Protein AF-A0A1I4EJT4-F1 (afdb_monomer_lite)

Radius of gyration: 21.89 Å; chains: 1; bounding box: 46×53×65 Å

Structure (mmCIF, N/CA/C/O backbone):
data_AF-A0A1I4EJT4-F1
#
_entry.id   AF-A0A1I4EJT4-F1
#
loop_
_atom_site.group_PDB
_atom_site.id
_atom_site.type_symbol
_atom_site.label_atom_id
_atom_site.label_alt_id
_atom_site.label_comp_id
_atom_site.label_asym_id
_atom_site.label_entity_id
_atom_site.label_seq_id
_atom_site.pdbx_PDB_ins_code
_atom_site.Cartn_x
_atom_site.Cartn_y
_atom_site.Cartn_z
_atom_site.occupancy
_atom_site.B_iso_or_equiv
_atom_site.auth_seq_id
_atom_site.auth_comp_id
_atom_site.auth_asym_id
_atom_site.auth_atom_id
_atom_site.pdbx_PDB_model_num
ATOM 1 N N . MET A 1 1 ? -8.978 15.465 8.075 1.00 66.31 1 MET A N 1
ATOM 2 C CA . MET A 1 1 ? -8.681 14.320 8.960 1.00 66.31 1 MET A CA 1
ATOM 3 C C . MET A 1 1 ? -7.566 13.579 8.261 1.00 66.31 1 MET A C 1
ATOM 5 O O . MET A 1 1 ? -7.680 13.417 7.057 1.00 66.31 1 MET A O 1
ATOM 9 N N . GLU A 1 2 ? -6.469 13.286 8.946 1.00 90.38 2 GLU A N 1
ATOM 10 C CA . GLU A 1 2 ? -5.315 12.621 8.330 1.00 90.38 2 GLU A CA 1
ATOM 11 C C . GLU A 1 2 ? -5.616 11.122 8.223 1.00 90.38 2 GLU A C 1
ATOM 13 O O . GLU A 1 2 ? -6.024 10.516 9.214 1.00 90.38 2 GLU A O 1
ATOM 18 N N . ASN A 1 3 ? -5.495 10.555 7.024 1.00 94.62 3 ASN A N 1
ATOM 19 C CA . ASN A 1 3 ? -5.738 9.144 6.737 1.00 94.62 3 ASN A CA 1
ATOM 20 C C . ASN A 1 3 ? -4.553 8.272 7.146 1.00 94.62 3 ASN A C 1
ATOM 22 O O . ASN A 1 3 ? -4.775 7.178 7.659 1.00 94.62 3 ASN A O 1
ATOM 26 N N . VAL A 1 4 ? -3.324 8.745 6.914 1.00 96.81 4 VAL A N 1
ATOM 27 C CA . VAL A 1 4 ? -2.078 8.004 7.156 1.00 96.81 4 VAL A CA 1
ATOM 28 C C . VAL A 1 4 ? -1.005 8.962 7.671 1.00 96.81 4 VAL A C 1
ATOM 30 O O . VAL A 1 4 ? -0.730 9.972 7.031 1.00 96.81 4 VAL A O 1
ATOM 33 N N . LYS A 1 5 ? -0.376 8.634 8.803 1.00 97.56 5 LYS A N 1
ATOM 34 C CA . LYS A 1 5 ? 0.731 9.392 9.398 1.00 97.56 5 LYS A CA 1
ATOM 35 C C . LYS A 1 5 ? 1.899 8.478 9.731 1.00 97.56 5 LYS A C 1
ATOM 37 O O . LYS A 1 5 ? 1.721 7.489 10.433 1.00 97.56 5 LYS A O 1
ATOM 42 N N . PHE A 1 6 ? 3.104 8.811 9.310 1.00 97.44 6 PHE A N 1
ATOM 43 C CA . PHE A 1 6 ? 4.308 8.096 9.702 1.00 97.44 6 PHE A CA 1
ATOM 44 C C . PHE A 1 6 ? 4.603 8.253 11.197 1.00 97.44 6 PHE A C 1
ATOM 46 O O . PHE A 1 6 ? 4.512 9.346 11.760 1.00 97.44 6 PHE A O 1
ATOM 53 N N . VAL A 1 7 ? 4.970 7.144 11.842 1.00 97.06 7 VAL A N 1
ATOM 54 C CA . VAL A 1 7 ? 5.253 7.085 13.282 1.00 97.06 7 VAL A CA 1
ATOM 55 C C . VAL A 1 7 ? 6.728 6.813 13.537 1.00 97.06 7 VAL A C 1
ATOM 57 O O . VAL A 1 7 ? 7.367 7.540 14.296 1.00 97.06 7 VAL A O 1
ATOM 60 N N . ARG A 1 8 ? 7.254 5.726 12.963 1.00 95.00 8 ARG A N 1
ATOM 61 C CA . ARG A 1 8 ? 8.622 5.252 13.206 1.00 95.00 8 ARG A CA 1
ATOM 62 C C . ARG A 1 8 ? 9.045 4.211 12.179 1.00 95.00 8 ARG A C 1
ATOM 64 O O . ARG A 1 8 ? 8.205 3.564 11.560 1.00 95.00 8 ARG A O 1
ATOM 71 N N . SER A 1 9 ? 10.349 3.989 12.091 1.00 92.50 9 SER A N 1
ATOM 72 C CA . SER A 1 9 ? 10.952 2.848 11.408 1.00 92.50 9 SER A CA 1
ATOM 73 C C . SER A 1 9 ? 11.711 1.974 12.403 1.00 92.50 9 SER A C 1
ATOM 75 O O . SER A 1 9 ? 12.303 2.491 13.352 1.00 92.50 9 SER A O 1
ATOM 77 N N . ILE A 1 10 ? 11.687 0.659 12.204 1.00 91.56 10 ILE A N 1
ATOM 78 C CA . ILE A 1 10 ? 12.431 -0.308 13.016 1.00 91.56 10 ILE A CA 1
ATOM 79 C C . ILE A 1 10 ? 13.167 -1.260 12.078 1.00 91.56 10 ILE A C 1
ATOM 81 O O . ILE A 1 10 ? 12.543 -1.891 11.228 1.00 91.56 10 ILE A O 1
ATOM 85 N N . GLU A 1 11 ? 14.478 -1.391 12.266 1.00 88.69 11 GLU A N 1
ATOM 86 C CA . GLU A 1 11 ? 15.268 -2.410 11.577 1.00 88.69 11 GLU A CA 1
ATOM 87 C C . GLU A 1 11 ? 15.002 -3.792 12.184 1.00 88.69 11 GLU A C 1
ATOM 89 O O . GLU A 1 11 ? 15.060 -3.973 13.404 1.00 88.69 11 GLU A O 1
ATOM 94 N N . ASN A 1 12 ? 14.741 -4.776 11.327 1.00 83.31 12 ASN A N 1
ATOM 95 C 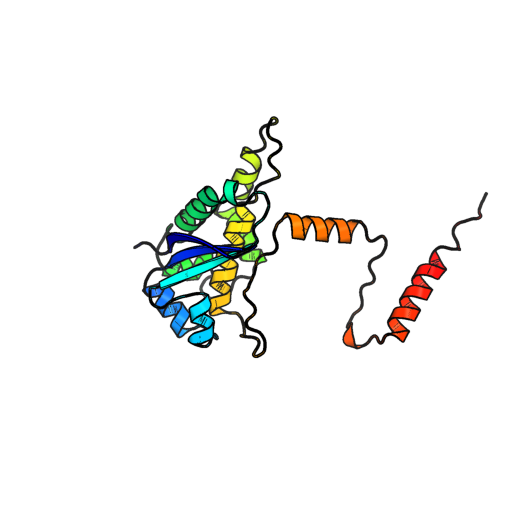CA . ASN A 1 12 ? 14.515 -6.163 11.709 1.00 83.31 12 ASN A CA 1
ATOM 96 C C . ASN A 1 12 ? 15.310 -7.104 10.792 1.00 83.31 12 ASN A C 1
ATOM 98 O O . ASN A 1 12 ? 14.811 -7.616 9.792 1.00 83.31 12 ASN A O 1
ATOM 102 N N . GLY A 1 13 ? 16.585 -7.321 11.123 1.00 84.06 13 GLY A N 1
ATOM 103 C CA . GLY A 1 13 ? 17.486 -8.122 10.295 1.00 84.06 13 GLY A CA 1
ATOM 104 C C . GLY A 1 13 ? 17.716 -7.472 8.928 1.00 84.06 13 GLY A C 1
ATOM 105 O O . GLY A 1 13 ? 18.257 -6.372 8.853 1.00 84.06 13 GLY A O 1
ATOM 106 N N . ASN A 1 14 ? 17.293 -8.154 7.862 1.00 82.50 14 ASN A N 1
ATOM 107 C CA . ASN A 1 14 ? 17.397 -7.666 6.481 1.00 82.50 14 ASN A CA 1
ATOM 108 C C . ASN A 1 14 ? 16.134 -6.921 6.017 1.00 82.50 14 ASN A C 1
ATOM 110 O O . ASN A 1 14 ? 15.961 -6.691 4.823 1.00 82.50 14 ASN A O 1
ATOM 114 N N . GLU A 1 15 ? 15.236 -6.568 6.932 1.00 86.19 15 GLU A N 1
ATOM 115 C CA . GLU A 1 15 ? 13.999 -5.848 6.642 1.00 86.19 15 GLU A CA 1
ATOM 116 C C . GLU A 1 15 ? 13.947 -4.533 7.425 1.00 86.19 15 GLU A C 1
ATOM 118 O O . GLU A 1 15 ? 14.490 -4.414 8.528 1.00 86.19 15 GLU A O 1
ATOM 123 N N . MET A 1 16 ? 13.275 -3.541 6.850 1.00 87.88 16 MET A N 1
ATOM 124 C CA . MET A 1 16 ? 12.874 -2.320 7.525 1.00 87.88 16 MET A CA 1
ATOM 125 C C . MET A 1 16 ? 11.353 -2.311 7.663 1.00 87.88 16 MET A C 1
ATOM 127 O O . MET A 1 16 ? 10.620 -2.372 6.675 1.00 87.88 16 MET A O 1
ATOM 131 N N . ASN A 1 17 ? 10.892 -2.183 8.903 1.00 91.81 17 ASN A N 1
ATOM 132 C CA . ASN A 1 17 ? 9.480 -2.068 9.231 1.00 91.81 17 ASN A CA 1
ATOM 133 C C . ASN A 1 17 ? 9.133 -0.592 9.402 1.00 91.81 17 ASN A C 1
ATOM 135 O O . ASN A 1 17 ? 9.603 0.060 10.340 1.00 91.81 17 ASN A O 1
ATOM 139 N N . LEU A 1 18 ? 8.292 -0.069 8.518 1.00 93.25 18 LEU A N 1
ATOM 140 C CA . LEU A 1 18 ? 7.762 1.284 8.580 1.00 93.25 18 LEU A CA 1
ATOM 141 C C . LEU A 1 18 ? 6.369 1.272 9.197 1.00 93.25 18 LEU A C 1
ATOM 143 O O . LEU A 1 18 ? 5.451 0.645 8.677 1.00 93.25 18 LEU A O 1
ATOM 147 N N . TYR A 1 19 ? 6.203 1.991 10.301 1.00 96.44 19 TYR A N 1
ATOM 148 C CA . TYR A 1 19 ? 4.933 2.081 11.006 1.00 96.44 19 TYR A CA 1
ATOM 149 C C . TYR A 1 19 ? 4.216 3.371 10.633 1.00 96.44 19 TYR A C 1
ATOM 151 O O . TYR A 1 19 ? 4.713 4.472 10.894 1.00 96.44 19 TYR A O 1
ATOM 159 N N . PHE A 1 20 ? 3.018 3.219 10.082 1.00 97.94 20 PHE A N 1
ATOM 160 C CA . PHE A 1 20 ? 2.116 4.307 9.747 1.00 97.94 20 PHE A CA 1
ATOM 161 C C . PHE A 1 20 ? 0.844 4.202 10.577 1.00 97.94 20 PHE A C 1
ATOM 163 O O . PHE A 1 20 ? 0.144 3.196 10.549 1.00 97.94 20 PHE A O 1
ATOM 170 N N . LYS A 1 21 ? 0.501 5.259 11.301 1.00 97.94 21 LYS A N 1
ATOM 171 C CA . LYS A 1 21 ? -0.790 5.387 11.951 1.00 97.94 21 LYS A CA 1
ATOM 172 C C . LYS A 1 21 ? -1.858 5.685 10.909 1.00 97.94 21 LYS A C 1
ATOM 174 O O . LYS A 1 21 ? -1.826 6.739 10.282 1.00 97.94 21 LYS A O 1
ATOM 179 N N . ILE A 1 22 ? -2.805 4.773 10.749 1.00 97.12 22 ILE A N 1
ATOM 180 C CA . ILE A 1 22 ? -3.964 4.951 9.876 1.00 97.12 22 ILE A CA 1
ATOM 181 C C . ILE A 1 22 ? -5.153 5.482 10.685 1.00 97.12 22 ILE A C 1
ATOM 183 O O . ILE A 1 22 ? -5.260 5.242 11.892 1.00 97.12 22 ILE A O 1
ATOM 187 N N . CYS A 1 23 ? -6.049 6.232 10.048 1.00 95.94 23 CYS A N 1
ATOM 188 C CA . CYS A 1 23 ? -7.203 6.803 10.737 1.00 95.94 23 CYS A CA 1
ATOM 189 C C . CYS A 1 23 ? -8.181 5.717 11.213 1.00 95.94 23 CYS A C 1
ATOM 191 O O . CYS A 1 23 ? -8.288 4.644 10.615 1.00 95.94 23 CYS A O 1
ATOM 193 N N . ASP A 1 24 ? -8.932 6.017 12.277 1.00 95.62 24 ASP A N 1
ATOM 194 C CA . ASP A 1 24 ? -9.815 5.043 12.932 1.00 95.62 24 ASP A CA 1
ATOM 195 C C . ASP A 1 24 ? -10.809 4.405 11.957 1.00 95.62 24 ASP A C 1
ATOM 197 O O . ASP A 1 24 ? -10.998 3.193 11.968 1.00 95.62 24 ASP A O 1
ATOM 201 N N . LYS A 1 25 ? -11.381 5.196 11.043 1.00 94.75 25 LYS A N 1
ATOM 202 C CA . LYS A 1 25 ? -12.335 4.691 10.050 1.00 94.75 25 LYS A CA 1
ATOM 203 C C . LYS A 1 25 ? -11.716 3.673 9.092 1.00 94.75 25 LYS A C 1
ATOM 205 O O . LYS A 1 25 ? -12.351 2.658 8.817 1.00 94.75 25 LYS A O 1
ATOM 210 N N . LEU A 1 26 ? -10.505 3.930 8.587 1.00 94.62 26 LEU A N 1
ATOM 211 C CA . LEU A 1 26 ? -9.801 2.991 7.708 1.00 94.62 26 LEU A CA 1
ATOM 212 C C . LEU A 1 26 ? -9.417 1.725 8.475 1.00 94.62 26 LEU A C 1
ATOM 214 O O . LEU A 1 26 ? -9.626 0.621 7.978 1.00 94.62 26 LEU A O 1
ATOM 218 N N . ALA A 1 27 ? -8.923 1.872 9.705 1.00 95.69 27 ALA A N 1
ATOM 219 C CA . ALA A 1 27 ? -8.545 0.737 10.539 1.00 95.69 27 ALA A CA 1
ATOM 220 C C . ALA A 1 27 ? -9.747 -0.158 10.880 1.00 95.69 27 ALA A C 1
ATOM 222 O O . ALA A 1 27 ? -9.674 -1.382 10.755 1.00 95.69 27 ALA A O 1
ATOM 223 N N . ASP A 1 28 ? -10.873 0.447 11.258 1.00 94.69 28 ASP A N 1
ATOM 224 C CA . ASP A 1 28 ? -12.122 -0.263 11.535 1.00 94.69 28 ASP A CA 1
ATOM 225 C C . ASP A 1 28 ? -12.681 -0.928 10.275 1.00 94.69 28 ASP A C 1
ATOM 227 O O . ASP A 1 28 ? -13.163 -2.063 10.330 1.00 94.69 28 ASP A O 1
ATOM 231 N N . PHE A 1 29 ? -12.573 -0.257 9.124 1.00 92.94 29 PHE A N 1
ATOM 232 C CA . PHE A 1 29 ? -12.957 -0.830 7.841 1.00 92.94 29 PHE A CA 1
ATOM 233 C C . PHE A 1 29 ? -12.122 -2.071 7.503 1.00 92.94 29 PHE A C 1
ATOM 235 O O . PHE A 1 29 ? -12.698 -3.102 7.152 1.00 92.94 29 PHE A O 1
ATOM 242 N N . VAL A 1 30 ? -10.796 -2.014 7.667 1.00 94.12 30 VAL A N 1
ATOM 243 C CA . VAL A 1 30 ? -9.913 -3.172 7.455 1.00 94.12 30 VAL A CA 1
ATOM 244 C C . VAL A 1 30 ? -10.286 -4.313 8.395 1.00 94.12 30 VAL A C 1
ATOM 246 O O . VAL A 1 30 ? -10.573 -5.411 7.926 1.00 94.12 30 VAL A O 1
ATOM 249 N N . ARG A 1 31 ? -10.389 -4.059 9.705 1.00 93.44 31 ARG A N 1
ATOM 250 C CA . ARG A 1 31 ? -10.742 -5.095 10.696 1.00 93.44 31 ARG A CA 1
ATOM 251 C C . ARG A 1 31 ? -12.082 -5.768 10.423 1.00 93.44 31 ARG A C 1
ATOM 253 O O . ARG A 1 31 ? -12.245 -6.944 10.729 1.00 93.44 31 ARG A O 1
ATOM 260 N N . LYS A 1 32 ? -13.045 -5.030 9.870 1.00 93.25 32 LYS A N 1
ATOM 261 C CA . LYS A 1 32 ? -14.382 -5.550 9.573 1.00 93.25 32 LYS A CA 1
ATOM 262 C C . LYS A 1 32 ? -14.429 -6.407 8.307 1.00 93.25 32 LYS A C 1
ATOM 264 O O . LYS A 1 32 ? -15.277 -7.293 8.228 1.00 93.25 32 LYS A O 1
ATOM 269 N N . ASN A 1 33 ? -13.585 -6.111 7.319 1.00 89.56 33 ASN A N 1
ATOM 270 C CA . ASN A 1 33 ? -13.690 -6.695 5.978 1.00 89.56 33 ASN A CA 1
ATOM 271 C C . ASN A 1 33 ? -12.519 -7.610 5.603 1.00 89.56 33 ASN A C 1
ATOM 273 O O . ASN A 1 33 ? -12.584 -8.281 4.578 1.00 89.56 33 ASN A O 1
ATOM 277 N N . THR A 1 34 ? -11.462 -7.648 6.410 1.00 90.06 34 THR A N 1
ATOM 278 C CA . THR A 1 34 ? -10.313 -8.520 6.180 1.00 90.06 34 THR A CA 1
ATOM 279 C C . THR A 1 34 ? -10.673 -10.002 6.299 1.00 90.06 34 THR A C 1
ATOM 281 O O . THR A 1 34 ? -11.523 -10.396 7.100 1.00 90.06 34 THR A O 1
ATOM 284 N N . CYS A 1 35 ? -9.975 -10.842 5.533 1.00 86.44 35 CYS A N 1
ATOM 285 C CA . CYS A 1 35 ? -10.009 -12.296 5.701 1.00 86.44 35 CYS A CA 1
ATOM 286 C C . CYS A 1 35 ? -9.003 -12.801 6.754 1.00 86.44 35 CYS A C 1
ATOM 288 O O . CYS A 1 35 ? -9.013 -13.988 7.086 1.00 86.44 35 CYS A O 1
ATOM 290 N N . TYR A 1 36 ? -8.133 -11.930 7.278 1.00 84.56 36 TYR A N 1
ATOM 291 C CA . TYR A 1 36 ? -7.147 -12.289 8.293 1.00 84.56 36 TYR A CA 1
ATOM 292 C C . TYR A 1 36 ? -7.813 -12.622 9.631 1.00 84.56 36 TYR A C 1
ATOM 294 O O . TYR A 1 36 ? -8.761 -11.972 10.069 1.00 84.56 36 TYR A O 1
ATOM 302 N N . THR A 1 37 ? -7.273 -13.625 10.328 1.00 87.75 37 THR A N 1
ATOM 303 C CA . THR A 1 37 ? -7.589 -13.814 11.751 1.00 87.75 37 THR A CA 1
ATOM 304 C C . THR A 1 37 ? -7.069 -12.622 12.551 1.00 87.75 37 THR A C 1
ATOM 306 O O . THR A 1 37 ? -6.109 -11.980 12.137 1.00 87.75 37 THR A O 1
ATOM 309 N N . GLU A 1 38 ? -7.631 -12.352 13.731 1.00 86.94 38 GLU A N 1
ATOM 310 C CA . GLU A 1 38 ? -7.159 -11.255 14.595 1.00 86.94 38 GLU A CA 1
ATOM 311 C C . GLU A 1 38 ? -5.645 -11.337 14.857 1.00 86.94 38 GLU A C 1
ATOM 313 O O . GLU A 1 38 ? -4.932 -10.340 14.755 1.00 86.94 38 GLU A O 1
ATOM 318 N N . ARG A 1 39 ? -5.135 -12.551 15.105 1.00 87.44 39 ARG A N 1
ATOM 319 C CA . ARG A 1 39 ? -3.701 -12.794 15.289 1.00 87.44 39 ARG A CA 1
ATOM 320 C C . ARG A 1 39 ? -2.898 -12.491 14.021 1.00 87.44 39 ARG A C 1
ATOM 322 O O . ARG A 1 39 ? -1.868 -11.836 14.126 1.00 87.44 39 ARG A O 1
ATOM 329 N N . GLY A 1 40 ? -3.359 -12.936 12.852 1.00 87.75 40 GLY A N 1
ATOM 330 C CA . GLY A 1 40 ? -2.677 -12.671 11.580 1.00 87.75 40 GLY A CA 1
ATOM 331 C C . GLY A 1 40 ? -2.683 -11.186 11.218 1.00 87.75 40 GLY A C 1
ATOM 332 O O . GLY A 1 40 ? -1.645 -10.630 10.875 1.00 87.75 40 GLY A O 1
ATOM 333 N N . LEU A 1 41 ? -3.826 -10.516 11.387 1.00 89.75 41 LEU A N 1
ATOM 334 C CA . LEU A 1 41 ? -3.947 -9.082 11.145 1.00 89.75 41 LEU A CA 1
ATOM 335 C C . LEU A 1 41 ? -3.026 -8.287 12.071 1.00 89.75 41 LEU A C 1
ATOM 337 O O . LEU A 1 41 ? -2.417 -7.331 11.614 1.00 89.75 41 LEU A O 1
ATOM 341 N N . SER A 1 42 ? -2.873 -8.696 13.336 1.00 89.94 42 SER A N 1
ATOM 342 C CA . SER A 1 42 ? -2.041 -7.978 14.314 1.00 89.94 42 SER A CA 1
ATOM 343 C C . SER A 1 42 ? -0.552 -7.892 13.957 1.00 89.94 42 SER A C 1
ATOM 345 O O . SER A 1 42 ? 0.154 -7.068 14.534 1.00 89.94 42 SER A O 1
ATOM 347 N N . LEU A 1 43 ? -0.079 -8.708 13.006 1.00 89.44 43 LEU A N 1
ATOM 348 C CA . LEU A 1 43 ? 1.273 -8.603 12.449 1.00 89.44 43 LEU A CA 1
ATOM 349 C C . LEU A 1 43 ? 1.431 -7.372 11.545 1.00 89.44 43 LEU A C 1
ATOM 351 O O . LEU A 1 43 ? 2.523 -6.818 11.448 1.00 89.44 43 LEU A O 1
ATOM 355 N N . TYR A 1 44 ? 0.337 -6.938 10.916 1.00 92.25 44 TYR A N 1
ATOM 356 C CA . TYR A 1 44 ? 0.317 -5.845 9.951 1.00 92.25 44 TYR A CA 1
ATOM 357 C C . TYR A 1 44 ? -0.402 -4.609 10.467 1.00 92.25 44 TYR A C 1
ATOM 359 O O . TYR A 1 44 ? 0.031 -3.513 10.172 1.00 92.25 44 TYR A O 1
ATOM 367 N N . LEU A 1 45 ? -1.494 -4.747 11.212 1.00 95.38 45 LEU A N 1
ATOM 368 C CA . LEU A 1 45 ? -2.273 -3.641 11.755 1.00 95.38 45 LEU A CA 1
ATOM 369 C C . LEU A 1 45 ? -2.563 -3.905 13.229 1.00 95.38 45 LEU A C 1
ATOM 371 O O . LEU A 1 45 ? -3.395 -4.746 13.581 1.00 95.38 45 LEU A O 1
ATOM 375 N N . ASP A 1 46 ? -1.882 -3.164 14.096 1.00 94.19 46 ASP A N 1
ATOM 376 C CA . ASP A 1 46 ? -2.004 -3.350 15.536 1.00 94.19 46 ASP A CA 1
ATOM 377 C C . ASP A 1 46 ? -3.283 -2.706 16.110 1.00 94.19 46 ASP A C 1
ATOM 379 O O . ASP A 1 46 ? -4.060 -2.040 15.422 1.00 94.19 46 ASP A O 1
ATOM 383 N N . LYS A 1 47 ? -3.523 -2.884 17.413 1.00 94.38 47 LYS A N 1
ATOM 384 C CA . LYS A 1 47 ? -4.682 -2.304 18.121 1.00 94.38 47 LYS A CA 1
ATOM 385 C C . LYS A 1 47 ? -4.643 -0.773 18.268 1.00 94.38 47 LYS A C 1
ATOM 387 O O . LYS A 1 47 ? -5.634 -0.183 18.686 1.00 94.38 47 LYS A O 1
ATOM 392 N N . HIS A 1 48 ? -3.502 -0.143 17.998 1.00 96.31 48 HIS A N 1
ATOM 393 C CA . HIS A 1 48 ? -3.292 1.304 18.058 1.00 96.31 48 HIS A CA 1
ATOM 394 C C . HIS A 1 48 ? -3.440 1.980 16.687 1.00 96.31 48 HIS A C 1
ATOM 396 O O . HIS A 1 48 ? -3.196 3.188 16.577 1.00 96.31 48 HIS A O 1
ATOM 402 N N . ASN A 1 49 ? -3.915 1.218 15.693 1.00 96.88 49 ASN A N 1
ATOM 403 C CA . ASN A 1 49 ? -4.071 1.616 14.297 1.00 96.88 49 ASN A CA 1
ATOM 404 C C . ASN A 1 49 ? -2.725 1.891 13.615 1.00 96.88 49 ASN A C 1
ATOM 406 O O . ASN A 1 49 ? -2.658 2.697 12.693 1.00 96.88 49 ASN A O 1
ATOM 410 N N . GLU A 1 50 ? -1.651 1.241 14.064 1.00 97.50 50 GLU A N 1
ATOM 411 C CA . GLU A 1 50 ? -0.351 1.300 13.408 1.00 97.50 50 GLU A CA 1
ATOM 412 C C . GLU A 1 50 ? -0.245 0.165 12.387 1.00 97.50 50 GLU A C 1
ATOM 414 O O . GLU A 1 50 ? -0.193 -1.016 12.739 1.00 97.50 50 GLU A O 1
ATOM 419 N N . TYR A 1 51 ? -0.246 0.546 11.113 1.00 96.94 51 TYR A N 1
ATOM 420 C CA . TYR A 1 51 ? 0.035 -0.315 9.980 1.00 96.94 51 TYR A CA 1
ATOM 421 C C . TYR A 1 51 ? 1.551 -0.472 9.792 1.00 96.94 51 TYR A C 1
ATOM 423 O O . TYR A 1 51 ? 2.270 0.518 9.679 1.00 96.94 51 TYR A O 1
ATOM 431 N N . CYS A 1 52 ? 2.028 -1.712 9.764 1.00 95.00 52 CYS A N 1
ATOM 432 C CA . CYS A 1 52 ? 3.407 -2.110 9.539 1.00 95.00 52 CYS A CA 1
ATOM 433 C C . CYS A 1 52 ? 3.608 -2.433 8.055 1.00 95.00 52 CYS A C 1
ATOM 435 O O . CYS A 1 52 ? 3.164 -3.472 7.563 1.00 95.00 52 CYS A O 1
ATOM 437 N N . TYR A 1 53 ? 4.292 -1.535 7.356 1.00 92.81 53 TYR A N 1
ATOM 438 C CA . TYR A 1 53 ? 4.745 -1.722 5.988 1.00 92.81 53 TYR A CA 1
ATOM 439 C C . TYR A 1 53 ? 6.181 -2.250 5.987 1.00 92.81 53 TYR A C 1
ATOM 441 O O . TYR A 1 53 ? 7.078 -1.612 6.537 1.00 92.81 53 TYR A O 1
ATOM 449 N N . ILE A 1 54 ? 6.398 -3.422 5.394 1.00 88.50 54 ILE A N 1
ATOM 450 C CA . ILE A 1 54 ? 7.671 -4.146 5.475 1.00 88.50 54 ILE A CA 1
ATOM 451 C C . ILE A 1 54 ? 8.386 -4.070 4.128 1.00 88.50 54 ILE A C 1
ATOM 453 O O . ILE A 1 54 ? 7.830 -4.420 3.085 1.00 88.50 54 ILE A O 1
ATOM 457 N N . ILE A 1 55 ? 9.639 -3.622 4.164 1.00 83.81 55 ILE A N 1
ATOM 458 C CA . ILE A 1 55 ? 10.509 -3.483 2.996 1.00 83.81 55 ILE A CA 1
ATOM 459 C C . ILE A 1 55 ? 11.785 -4.292 3.236 1.00 83.81 55 ILE A C 1
ATOM 461 O O . ILE A 1 55 ? 12.384 -4.191 4.305 1.00 83.81 55 ILE A O 1
ATOM 465 N N . ARG A 1 56 ? 12.257 -5.061 2.247 1.00 77.69 56 ARG A N 1
ATOM 466 C CA . ARG A 1 56 ? 13.619 -5.621 2.292 1.00 77.69 56 ARG A CA 1
ATOM 467 C C . ARG A 1 56 ? 14.648 -4.510 2.183 1.00 77.69 56 ARG A C 1
ATOM 469 O O . ARG A 1 56 ? 14.566 -3.672 1.286 1.00 77.69 56 ARG A O 1
ATOM 476 N N . ARG A 1 57 ? 15.644 -4.546 3.067 1.00 66.75 57 ARG A N 1
ATOM 477 C CA . ARG A 1 57 ? 16.800 -3.653 3.024 1.00 66.75 57 ARG A CA 1
ATOM 478 C C . ARG A 1 57 ? 17.517 -3.879 1.692 1.00 66.75 57 ARG A C 1
ATOM 480 O O . ARG A 1 57 ? 18.086 -4.941 1.459 1.00 66.75 57 ARG A O 1
ATOM 487 N N . SER A 1 58 ? 17.447 -2.882 0.821 1.00 65.38 58 SER A N 1
ATOM 488 C CA . SER A 1 58 ? 18.315 -2.749 -0.345 1.00 65.38 58 SER A CA 1
ATOM 489 C C . SER A 1 58 ? 19.446 -1.777 -0.013 1.00 65.38 58 SER A C 1
ATOM 491 O O . SER A 1 58 ? 19.323 -0.984 0.926 1.00 65.38 58 SER A O 1
ATOM 493 N N . ASP A 1 59 ? 20.523 -1.803 -0.800 1.00 55.81 59 ASP A N 1
ATOM 494 C CA . ASP A 1 59 ? 21.711 -0.957 -0.598 1.00 55.81 59 ASP A CA 1
ATOM 495 C C . ASP A 1 59 ? 21.403 0.557 -0.579 1.00 55.81 59 ASP A C 1
ATOM 497 O O . ASP A 1 59 ? 22.227 1.338 -0.114 1.00 55.81 59 ASP A O 1
ATOM 501 N N . ASN A 1 60 ? 20.204 0.972 -1.015 1.00 64.62 60 ASN A N 1
ATOM 502 C CA . ASN A 1 60 ? 19.819 2.376 -1.157 1.00 64.62 60 ASN A CA 1
ATOM 503 C C . ASN A 1 60 ? 18.577 2.785 -0.338 1.00 64.62 60 ASN A C 1
ATOM 505 O O . ASN A 1 60 ? 18.067 3.891 -0.509 1.00 64.62 60 ASN A O 1
ATOM 509 N N . TYR A 1 61 ? 18.057 1.923 0.545 1.00 69.38 61 TYR A N 1
ATOM 510 C CA . TYR A 1 61 ? 16.832 2.229 1.300 1.00 69.38 61 TYR A CA 1
ATOM 511 C C . TYR A 1 61 ? 16.959 3.504 2.160 1.00 69.38 61 TYR A C 1
ATOM 513 O O . TYR A 1 61 ? 16.039 4.318 2.216 1.00 69.38 61 TYR A O 1
ATOM 521 N N . GLU A 1 62 ? 18.108 3.696 2.809 1.00 74.56 62 GLU A N 1
ATOM 522 C CA . GLU A 1 62 ? 18.354 4.860 3.671 1.00 74.56 62 GLU A CA 1
ATOM 523 C C . GLU A 1 62 ? 18.294 6.182 2.892 1.00 74.56 62 GLU A C 1
ATOM 525 O O . GLU A 1 62 ? 17.887 7.197 3.454 1.00 74.56 62 GLU A O 1
ATOM 530 N N . ALA A 1 63 ? 18.631 6.157 1.597 1.00 73.94 63 ALA A N 1
ATOM 531 C CA . ALA A 1 63 ? 18.552 7.324 0.726 1.00 73.94 63 ALA A CA 1
ATOM 532 C C . ALA A 1 63 ? 17.097 7.708 0.408 1.00 73.94 63 ALA A C 1
ATOM 534 O O . ALA A 1 63 ? 16.770 8.887 0.430 1.00 73.94 63 ALA A O 1
ATOM 535 N N . ILE A 1 64 ? 16.210 6.726 0.195 1.00 78.44 64 ILE A N 1
ATOM 536 C CA . ILE A 1 64 ? 14.813 6.977 -0.215 1.00 78.44 64 ILE A CA 1
ATOM 537 C C . ILE A 1 64 ? 13.822 7.064 0.933 1.00 78.44 64 ILE A C 1
ATOM 539 O O . ILE A 1 64 ? 12.677 7.454 0.720 1.00 78.44 64 ILE A O 1
ATOM 543 N N . GLN A 1 65 ? 14.204 6.650 2.144 1.00 85.25 65 GLN A N 1
ATOM 544 C CA . GLN A 1 65 ? 13.252 6.474 3.239 1.00 85.25 65 GLN A CA 1
ATOM 545 C C . GLN A 1 65 ? 12.407 7.728 3.474 1.00 85.25 65 GLN A C 1
ATOM 547 O O . GLN A 1 65 ? 11.194 7.630 3.671 1.00 85.25 65 GLN A O 1
ATOM 552 N N . LYS A 1 66 ? 13.051 8.897 3.487 1.00 88.75 66 LYS A N 1
ATOM 553 C CA . LYS A 1 66 ? 12.373 10.160 3.761 1.00 88.75 66 LYS A CA 1
ATOM 554 C C . LYS A 1 66 ? 11.373 10.494 2.653 1.00 88.75 66 LYS A C 1
ATOM 556 O O . LYS A 1 66 ? 10.204 10.713 2.959 1.00 88.75 66 LYS A O 1
ATOM 561 N N . ASP A 1 67 ? 11.808 10.464 1.400 1.00 88.19 67 ASP A N 1
ATOM 562 C CA . ASP A 1 67 ? 10.972 10.859 0.262 1.00 88.19 67 ASP A CA 1
ATOM 563 C C . ASP A 1 67 ? 9.839 9.861 0.017 1.00 88.19 67 ASP A C 1
ATOM 565 O O . ASP A 1 67 ? 8.712 10.256 -0.290 1.00 88.19 67 ASP A O 1
ATOM 569 N N . LEU A 1 68 ? 10.088 8.572 0.264 1.00 90.19 68 LEU A N 1
ATOM 570 C CA . LEU A 1 68 ? 9.061 7.535 0.263 1.00 90.19 68 LEU A CA 1
ATOM 571 C C . LEU A 1 68 ? 7.992 7.807 1.328 1.00 90.19 68 LEU A C 1
ATOM 573 O O . LEU A 1 68 ? 6.798 7.785 1.030 1.00 90.19 68 LEU A O 1
ATOM 577 N N . VAL A 1 69 ? 8.407 8.074 2.570 1.00 93.88 69 VAL A N 1
ATOM 578 C CA . VAL A 1 69 ? 7.483 8.375 3.673 1.00 93.88 69 VAL A CA 1
ATOM 579 C C . VAL A 1 69 ? 6.658 9.623 3.363 1.00 93.88 69 VAL A C 1
ATOM 581 O O . VAL A 1 69 ? 5.431 9.581 3.475 1.00 93.88 69 VAL A O 1
ATOM 584 N N . GLU A 1 70 ? 7.307 10.707 2.940 1.00 94.19 70 GLU A N 1
ATOM 585 C CA . GLU A 1 70 ? 6.634 11.966 2.613 1.00 94.19 70 GLU A CA 1
ATOM 586 C C . GLU A 1 70 ? 5.669 11.796 1.431 1.00 94.19 70 GLU A C 1
ATOM 588 O O . GLU A 1 70 ? 4.556 12.327 1.460 1.00 94.19 70 GLU A O 1
ATOM 593 N N . THR A 1 71 ? 6.038 10.997 0.426 1.00 94.38 71 THR A N 1
ATOM 594 C CA . THR A 1 71 ? 5.181 10.694 -0.728 1.00 94.38 71 THR A CA 1
ATOM 595 C C . THR A 1 71 ? 3.958 9.875 -0.331 1.00 94.38 71 THR A C 1
ATOM 597 O O . THR A 1 71 ? 2.838 10.237 -0.707 1.00 94.38 71 THR A O 1
ATOM 600 N N . ILE A 1 72 ? 4.137 8.823 0.476 1.00 96.06 72 ILE A N 1
ATOM 601 C CA . ILE A 1 72 ? 3.027 8.015 0.996 1.00 96.06 72 ILE A CA 1
ATOM 602 C C . ILE A 1 72 ? 2.068 8.894 1.800 1.00 96.06 72 ILE A C 1
ATOM 604 O O . ILE A 1 72 ? 0.862 8.850 1.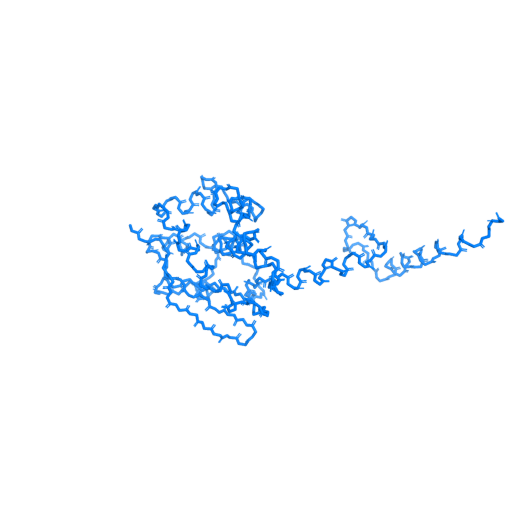552 1.00 96.06 72 ILE A O 1
ATOM 608 N N . GLU A 1 73 ? 2.571 9.712 2.731 1.00 96.88 73 GLU A N 1
ATOM 609 C CA . GLU A 1 73 ? 1.725 10.618 3.517 1.00 96.88 73 GLU A CA 1
ATOM 610 C C . GLU A 1 73 ? 0.994 11.623 2.620 1.00 96.88 73 GLU A C 1
ATOM 612 O O . GLU A 1 73 ? -0.213 11.818 2.773 1.00 96.88 73 GLU A O 1
ATOM 617 N N . ARG A 1 74 ? 1.692 12.240 1.661 1.00 96.06 74 ARG A N 1
ATOM 618 C CA . ARG A 1 74 ? 1.109 13.224 0.740 1.00 96.06 74 ARG A CA 1
ATOM 619 C C . ARG A 1 74 ? -0.051 12.634 -0.059 1.00 96.06 74 ARG A C 1
ATOM 621 O O . ARG A 1 74 ? -1.123 13.234 -0.086 1.00 96.06 74 ARG A O 1
ATOM 628 N N . ILE A 1 75 ? 0.154 11.477 -0.690 1.00 96.25 75 ILE A N 1
ATOM 629 C CA . ILE A 1 75 ? -0.868 10.820 -1.520 1.00 96.25 75 ILE A CA 1
ATOM 630 C C . ILE A 1 75 ? -2.025 10.330 -0.648 1.00 96.25 75 ILE A C 1
ATOM 632 O O . ILE A 1 75 ? -3.192 10.589 -0.939 1.00 96.25 75 ILE A O 1
ATOM 636 N N . SER A 1 76 ? -1.711 9.683 0.475 1.00 97.06 76 SER A N 1
ATOM 637 C CA . SER A 1 76 ? -2.722 9.128 1.378 1.00 97.06 76 SER A CA 1
ATOM 638 C C . SER A 1 76 ? -3.655 10.190 1.959 1.00 97.06 76 SER A C 1
ATOM 640 O O . SER A 1 76 ? -4.821 9.904 2.231 1.00 97.06 76 SER A O 1
ATOM 642 N N . ASN A 1 77 ? -3.151 11.407 2.165 1.00 96.56 77 ASN A N 1
ATOM 643 C CA . ASN A 1 77 ? -3.873 12.501 2.813 1.00 96.56 77 ASN A CA 1
ATOM 644 C C . ASN A 1 77 ? -4.420 13.549 1.838 1.00 96.56 77 ASN A C 1
ATOM 646 O O . ASN A 1 77 ? -4.884 14.599 2.283 1.00 96.56 77 ASN A O 1
ATOM 650 N N . GLU A 1 78 ? -4.384 13.286 0.529 1.00 94.06 78 GLU A N 1
ATOM 651 C CA . GLU A 1 78 ? -4.893 14.217 -0.483 1.00 94.06 78 GLU A CA 1
ATOM 652 C C . GLU A 1 78 ? -6.372 14.573 -0.234 1.00 94.06 78 GLU A C 1
ATOM 654 O O . GLU A 1 78 ? -6.791 15.722 -0.400 1.00 94.06 78 GLU A O 1
ATOM 659 N N . LYS A 1 79 ? -7.167 13.581 0.192 1.00 93.44 79 LYS A N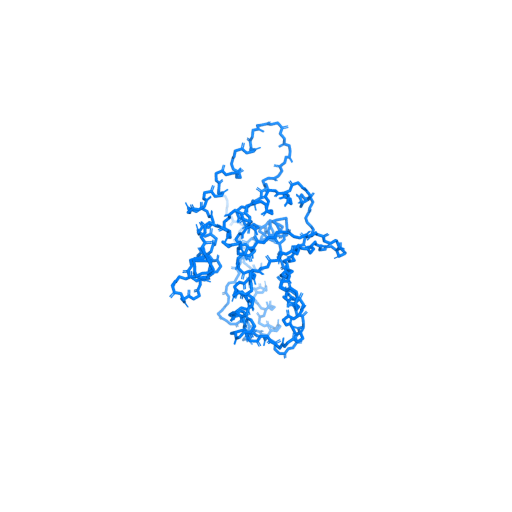 1
ATOM 660 C CA . LYS A 1 79 ? -8.602 13.705 0.488 1.00 93.44 79 LYS A CA 1
ATOM 661 C C . LYS A 1 79 ? -8.981 12.857 1.709 1.00 93.44 79 LYS A C 1
ATOM 663 O O . LYS A 1 79 ? -8.151 12.579 2.566 1.00 93.44 79 LYS A O 1
ATOM 668 N N . ASP A 1 80 ? -10.255 12.508 1.844 1.00 92.69 80 ASP A N 1
ATOM 669 C CA . ASP A 1 80 ? -10.784 11.774 2.991 1.00 92.69 80 ASP A CA 1
ATOM 670 C C . ASP A 1 80 ? -10.565 10.253 2.903 1.00 92.69 80 ASP A C 1
ATOM 672 O O . ASP A 1 80 ? -9.999 9.723 1.945 1.00 92.69 80 ASP A O 1
ATOM 676 N N . ASP A 1 81 ? -11.013 9.545 3.939 1.00 91.31 81 ASP A N 1
ATOM 677 C CA . ASP A 1 81 ? -10.907 8.091 4.054 1.00 91.31 81 ASP A CA 1
ATOM 678 C C . ASP A 1 81 ? -11.669 7.352 2.941 1.00 91.31 81 ASP A C 1
ATOM 680 O O . ASP A 1 81 ? -11.233 6.300 2.464 1.00 91.31 81 ASP A O 1
ATOM 684 N N . ALA A 1 82 ? -12.783 7.929 2.483 1.00 91.69 82 ALA A N 1
ATOM 685 C CA . ALA A 1 82 ? -13.563 7.377 1.387 1.00 91.69 82 ALA A CA 1
ATOM 686 C C . ALA A 1 82 ? -12.787 7.447 0.070 1.00 91.69 82 ALA A C 1
ATOM 688 O O . ALA A 1 82 ? -12.815 6.479 -0.689 1.00 91.69 82 ALA A O 1
ATOM 689 N N . TYR A 1 83 ? -12.081 8.548 -0.196 1.00 93.44 83 TYR A N 1
ATOM 690 C CA . TYR A 1 83 ? -11.196 8.650 -1.351 1.00 93.44 83 TYR A CA 1
ATOM 691 C C . TYR A 1 83 ? -10.042 7.654 -1.271 1.00 93.44 83 TYR A C 1
ATOM 693 O O . TYR A 1 83 ? -9.808 6.932 -2.237 1.00 93.44 83 TYR A O 1
ATOM 701 N N . PHE A 1 84 ? -9.372 7.562 -0.116 1.00 94.38 84 PHE A N 1
ATOM 702 C CA . PHE A 1 84 ? -8.271 6.616 0.080 1.00 94.38 84 PHE A CA 1
ATOM 703 C C . PHE A 1 84 ? -8.687 5.206 -0.355 1.00 94.38 84 PHE A C 1
ATOM 705 O O . PHE A 1 84 ? -8.035 4.573 -1.184 1.00 94.38 84 PHE A O 1
ATOM 712 N N . TYR A 1 85 ? -9.836 4.736 0.130 1.00 92.00 85 TYR A N 1
ATOM 713 C CA . TYR A 1 85 ? -10.331 3.420 -0.246 1.00 92.00 85 TYR A CA 1
ATOM 714 C C . TYR A 1 85 ? -10.799 3.346 -1.708 1.00 92.00 85 TYR A C 1
ATOM 716 O O . TYR A 1 85 ? -10.382 2.444 -2.435 1.00 92.00 85 TYR A O 1
ATOM 724 N N . ASN A 1 86 ? -11.660 4.268 -2.151 1.00 91.44 86 ASN A N 1
ATOM 725 C CA . ASN A 1 86 ? -12.337 4.181 -3.453 1.00 91.44 86 ASN A CA 1
ATOM 726 C C . ASN A 1 86 ? -11.470 4.561 -4.654 1.00 91.44 86 ASN A C 1
ATOM 728 O O . ASN A 1 86 ? -11.902 4.352 -5.785 1.00 91.44 86 ASN A O 1
ATOM 732 N N . HIS A 1 87 ? -10.303 5.155 -4.424 1.00 93.62 87 HIS A N 1
ATOM 733 C CA . HIS A 1 87 ? -9.433 5.625 -5.492 1.00 93.62 87 HIS A CA 1
ATOM 734 C C . HIS A 1 87 ? -8.025 5.026 -5.413 1.00 93.62 87 HIS A C 1
ATOM 736 O O . HIS A 1 87 ? -7.546 4.522 -6.427 1.00 93.62 87 HIS A O 1
ATOM 742 N N . LEU A 1 88 ? -7.387 5.020 -4.233 1.00 94.31 88 LEU A N 1
ATOM 743 C CA . LEU A 1 88 ? -6.014 4.506 -4.095 1.00 94.31 88 LEU A CA 1
ATOM 744 C C . LEU A 1 88 ? -5.975 2.976 -4.038 1.00 94.31 88 LEU A C 1
ATOM 746 O O . LEU A 1 88 ? -5.124 2.352 -4.665 1.00 94.31 88 LEU A O 1
ATOM 750 N N . ILE A 1 89 ? -6.903 2.370 -3.292 1.00 93.19 89 ILE A N 1
ATOM 751 C CA . ILE A 1 89 ? -6.936 0.914 -3.068 1.00 93.19 89 ILE A CA 1
ATOM 752 C C . ILE A 1 89 ? -7.872 0.200 -4.050 1.00 93.19 89 ILE A C 1
ATOM 754 O O . ILE A 1 89 ? -7.615 -0.924 -4.483 1.00 93.19 89 ILE A O 1
ATOM 758 N N . THR A 1 90 ? -8.978 0.845 -4.407 1.00 90.75 90 THR A N 1
ATOM 759 C CA . THR A 1 90 ? -9.991 0.310 -5.321 1.00 90.75 90 THR A CA 1
ATOM 760 C C . THR A 1 90 ? -10.300 1.315 -6.424 1.00 90.75 90 THR A C 1
ATOM 762 O O . THR A 1 90 ? -9.870 2.466 -6.374 1.00 90.75 90 THR A O 1
ATOM 765 N N . ASP A 1 91 ? -11.024 0.874 -7.443 1.00 90.00 91 ASP A N 1
ATOM 766 C CA . ASP A 1 91 ? -11.754 1.741 -8.356 1.00 90.00 91 ASP A CA 1
ATOM 767 C C . ASP A 1 91 ? -13.234 1.674 -7.974 1.00 90.00 91 ASP A C 1
ATOM 769 O O . ASP A 1 91 ? -13.953 0.746 -8.345 1.00 90.00 91 ASP A O 1
ATOM 773 N N . ASN A 1 92 ? -13.674 2.621 -7.144 1.00 88.25 92 ASN A N 1
ATOM 774 C CA . ASN A 1 92 ? -15.051 2.726 -6.659 1.00 88.25 92 ASN A CA 1
ATOM 775 C C . ASN A 1 92 ? -15.582 1.423 -6.024 1.00 88.25 92 ASN A C 1
ATOM 777 O O . ASN A 1 92 ? -16.709 0.995 -6.284 1.00 88.25 92 ASN A O 1
ATOM 781 N N . GLY A 1 93 ? -14.755 0.781 -5.193 1.00 83.50 93 GLY A N 1
ATOM 782 C CA . GLY A 1 93 ? -15.079 -0.466 -4.498 1.00 83.50 93 GLY A CA 1
ATOM 783 C C . GLY A 1 93 ? -14.702 -1.742 -5.256 1.00 83.50 93 GLY A C 1
ATOM 784 O O . GLY A 1 93 ? -14.739 -2.819 -4.660 1.00 83.50 93 GLY A O 1
ATOM 785 N N . TYR A 1 94 ? -14.290 -1.651 -6.525 1.00 87.06 94 TYR A N 1
ATOM 786 C CA . TYR A 1 94 ? -13.711 -2.783 -7.253 1.00 87.06 94 TYR A CA 1
ATOM 787 C C . TYR A 1 94 ? -12.200 -2.867 -6.989 1.00 87.06 94 TYR A C 1
ATOM 789 O O . TYR A 1 94 ? -11.506 -1.871 -7.193 1.00 87.06 94 TYR A O 1
ATOM 797 N N . PRO A 1 95 ? -11.657 -4.010 -6.529 1.00 89.12 95 PRO A N 1
ATOM 798 C CA . PRO A 1 95 ? -10.229 -4.134 -6.240 1.00 89.12 95 PRO A CA 1
ATOM 799 C C . PRO A 1 95 ? -9.370 -3.762 -7.451 1.00 89.12 95 PRO A C 1
ATOM 801 O O . PRO A 1 95 ? -9.592 -4.294 -8.540 1.00 89.12 95 PRO A O 1
ATOM 804 N N . ARG A 1 96 ? -8.383 -2.881 -7.254 1.00 90.81 96 ARG A N 1
ATOM 805 C CA . ARG A 1 96 ? -7.368 -2.610 -8.277 1.00 90.81 96 ARG A CA 1
ATOM 806 C C . ARG A 1 96 ? -6.333 -3.726 -8.271 1.00 90.81 96 ARG A C 1
ATOM 808 O O . ARG A 1 96 ? -5.875 -4.167 -7.218 1.00 90.81 96 ARG A O 1
ATOM 815 N N . SER A 1 97 ? -5.929 -4.153 -9.458 1.00 90.19 97 SER A N 1
ATOM 816 C CA . SER A 1 97 ? -4.754 -4.999 -9.629 1.00 90.19 97 SER A CA 1
ATOM 817 C C . SER A 1 97 ? -3.470 -4.219 -9.305 1.00 90.19 97 SER A C 1
ATOM 819 O O . SER A 1 97 ? -3.434 -2.993 -9.458 1.00 90.19 97 SER A O 1
ATOM 821 N N . PRO A 1 98 ? -2.370 -4.907 -8.949 1.00 89.94 98 PRO A N 1
ATOM 822 C CA . PRO A 1 98 ? -1.073 -4.264 -8.739 1.00 89.94 98 PRO A CA 1
ATOM 823 C C . PRO A 1 98 ? -0.635 -3.360 -9.897 1.00 89.94 98 PRO A C 1
ATOM 825 O O . PRO A 1 98 ? -0.114 -2.271 -9.679 1.00 89.94 98 PRO A O 1
ATOM 828 N N . ARG A 1 99 ? -0.919 -3.771 -11.139 1.00 89.62 99 ARG A N 1
ATOM 829 C CA . ARG A 1 99 ? -0.624 -2.983 -12.342 1.00 89.62 99 ARG A CA 1
ATOM 830 C C . ARG A 1 99 ? -1.400 -1.666 -12.387 1.00 89.62 99 ARG A C 1
ATOM 832 O O . ARG A 1 99 ? -0.857 -0.663 -12.836 1.00 89.62 99 ARG A O 1
ATOM 839 N N . GLU A 1 100 ? -2.660 -1.664 -11.966 1.00 92.62 100 GLU A N 1
ATOM 840 C CA . GLU A 1 100 ? -3.493 -0.456 -11.961 1.00 92.62 100 GLU A CA 1
ATOM 841 C C . GLU A 1 100 ? -3.068 0.518 -10.866 1.00 92.62 100 GLU A C 1
ATOM 843 O O . GLU A 1 100 ? -3.064 1.722 -11.106 1.00 92.62 100 GLU A O 1
ATOM 848 N N . ILE A 1 101 ? -2.666 0.011 -9.696 1.00 92.31 101 ILE A N 1
ATOM 849 C CA . ILE A 1 101 ? -2.097 0.843 -8.626 1.00 92.31 101 ILE A CA 1
ATOM 850 C C . ILE A 1 101 ? -0.764 1.446 -9.081 1.00 92.31 101 ILE A C 1
ATOM 852 O O . ILE A 1 101 ? -0.529 2.637 -8.904 1.00 92.31 101 ILE A O 1
ATOM 856 N N . HIS A 1 102 ? 0.088 0.656 -9.729 1.00 90.88 102 HIS A N 1
ATOM 857 C CA . HIS A 1 102 ? 1.343 1.153 -10.284 1.00 90.88 102 HIS A CA 1
ATOM 858 C C . HIS A 1 102 ? 1.118 2.227 -11.357 1.00 90.88 102 HIS A C 1
ATOM 860 O O . HIS A 1 102 ? 1.737 3.285 -11.321 1.00 90.88 102 HIS A O 1
ATOM 866 N N . ALA A 1 103 ? 0.191 1.996 -12.293 1.00 90.50 103 ALA A N 1
ATOM 867 C CA . ALA A 1 103 ? -0.166 2.992 -13.301 1.00 90.50 103 ALA A CA 1
ATOM 868 C C . ALA A 1 103 ? -0.682 4.290 -12.661 1.00 90.50 103 ALA A C 1
ATOM 870 O O . ALA A 1 103 ? -0.307 5.367 -13.110 1.00 90.50 103 ALA A O 1
ATOM 871 N N . LEU A 1 104 ? -1.476 4.191 -11.589 1.00 93.56 104 LEU A N 1
ATOM 872 C CA . LEU A 1 104 ? -1.958 5.343 -10.828 1.00 93.56 104 LEU A CA 1
ATOM 873 C C . LEU A 1 104 ? -0.798 6.181 -10.264 1.00 93.56 104 LEU A C 1
ATOM 875 O O . LEU A 1 104 ? -0.762 7.395 -10.470 1.00 93.56 104 LEU A O 1
ATOM 879 N N . MET A 1 105 ? 0.173 5.528 -9.613 1.00 93.19 105 MET A N 1
ATOM 880 C CA . MET A 1 105 ? 1.373 6.189 -9.082 1.00 93.19 105 MET A CA 1
ATOM 881 C C . MET A 1 105 ? 2.181 6.884 -10.181 1.00 93.19 105 MET A C 1
ATOM 883 O O . MET A 1 105 ? 2.614 8.025 -10.016 1.00 93.19 105 MET A O 1
ATOM 887 N N . ARG A 1 106 ? 2.310 6.222 -11.333 1.00 88.19 106 ARG A N 1
ATOM 888 C CA . ARG A 1 106 ? 3.023 6.755 -12.489 1.00 88.19 106 ARG A CA 1
ATOM 889 C C . ARG A 1 106 ? 2.353 7.983 -13.089 1.00 88.19 106 ARG A C 1
ATOM 891 O O . ARG A 1 106 ? 2.997 9.005 -13.287 1.00 88.19 106 ARG A O 1
ATOM 898 N N . THR A 1 107 ? 1.074 7.861 -13.442 1.00 88.00 107 THR A N 1
ATOM 899 C CA . THR A 1 107 ? 0.411 8.821 -14.333 1.00 88.00 107 THR A CA 1
ATOM 900 C C . THR A 1 107 ? -0.323 9.915 -13.584 1.00 88.00 107 THR A C 1
ATOM 902 O O . THR A 1 107 ? -0.257 11.070 -13.983 1.00 88.00 107 THR A O 1
ATOM 905 N N . GLU A 1 108 ? -1.059 9.565 -12.528 1.00 90.81 108 GLU A N 1
ATOM 906 C CA . GLU A 1 108 ? -1.883 10.538 -11.801 1.00 90.81 108 GLU A CA 1
ATOM 907 C C . GLU A 1 108 ? -1.057 11.274 -10.750 1.00 90.81 108 GLU A C 1
ATOM 909 O O . GLU A 1 108 ? -1.182 12.488 -10.594 1.00 90.81 108 GLU A O 1
ATOM 914 N N . TYR A 1 109 ? -0.158 10.546 -10.086 1.00 89.31 109 TYR A N 1
ATOM 915 C CA . TYR A 1 109 ? 0.726 11.109 -9.070 1.00 89.31 109 TYR A CA 1
ATOM 916 C C . TYR A 1 109 ? 2.093 11.552 -9.597 1.00 89.31 109 TYR A C 1
ATOM 918 O O . TYR A 1 109 ? 2.849 12.147 -8.826 1.00 89.31 109 TYR A O 1
ATOM 926 N N . GLY A 1 110 ? 2.373 11.323 -10.887 1.00 84.62 110 GLY A N 1
ATOM 927 C CA . GLY A 1 110 ? 3.550 11.841 -11.590 1.00 84.62 110 GLY A CA 1
ATOM 928 C C . GLY A 1 110 ? 4.880 11.370 -11.006 1.00 84.62 110 GLY A C 1
ATOM 929 O O . GLY A 1 110 ? 5.859 12.105 -11.071 1.00 84.62 110 GLY A O 1
ATOM 930 N N . LEU A 1 111 ? 4.917 10.190 -10.376 1.00 82.94 111 LEU A N 1
ATOM 931 C CA . LEU A 1 111 ? 6.124 9.740 -9.677 1.00 82.94 111 LEU A CA 1
ATOM 932 C C . LEU A 1 111 ? 7.251 9.324 -10.635 1.00 82.94 111 LEU A C 1
ATOM 934 O O . LEU A 1 111 ? 8.406 9.440 -10.253 1.00 82.94 111 LEU A O 1
ATOM 938 N N . ALA A 1 112 ? 6.936 8.967 -11.886 1.00 72.25 112 ALA A N 1
ATOM 939 C CA . ALA A 1 112 ? 7.954 8.681 -12.903 1.00 72.25 112 ALA A CA 1
ATOM 940 C C . ALA A 1 112 ? 8.884 9.874 -13.176 1.00 72.25 112 ALA A C 1
ATOM 942 O O . ALA A 1 112 ? 10.066 9.683 -13.430 1.00 72.25 112 ALA A O 1
ATOM 943 N N . ASP A 1 113 ? 8.366 11.104 -13.097 1.00 60.94 113 ASP A N 1
ATOM 944 C CA . ASP A 1 113 ? 9.150 12.310 -13.387 1.00 60.94 113 ASP A CA 1
ATOM 945 C C . ASP A 1 113 ? 10.122 12.654 -12.240 1.00 60.94 113 ASP A C 1
ATOM 947 O O . ASP A 1 113 ? 11.114 13.352 -12.449 1.00 60.94 113 ASP A O 1
ATOM 951 N N . ILE A 1 114 ? 9.844 12.174 -11.019 1.00 60.50 114 ILE A N 1
ATOM 952 C CA . ILE A 1 114 ? 10.720 12.353 -9.850 1.00 60.50 114 ILE A CA 1
ATOM 953 C C . ILE A 1 114 ? 11.960 11.470 -9.998 1.00 60.50 114 ILE A C 1
ATOM 955 O O . ILE A 1 114 ? 13.072 11.938 -9.762 1.00 60.50 114 ILE A O 1
ATOM 959 N N . ASP A 1 115 ? 11.769 10.238 -10.470 1.00 56.88 115 ASP A N 1
ATOM 960 C CA . ASP A 1 115 ? 12.852 9.281 -10.694 1.00 56.88 115 ASP A CA 1
ATOM 961 C C . ASP A 1 115 ? 13.766 9.710 -11.874 1.00 56.88 115 ASP A C 1
ATOM 963 O O . ASP A 1 115 ? 14.935 9.332 -11.931 1.00 56.88 115 ASP A O 1
ATOM 967 N N . GLU A 1 116 ? 13.276 10.546 -12.804 1.00 52.09 116 GLU A N 1
ATOM 968 C CA . GLU A 1 116 ? 14.054 11.082 -13.937 1.00 52.09 116 GLU A CA 1
ATOM 969 C C . GLU A 1 116 ? 14.836 12.374 -13.610 1.00 52.09 116 GLU A C 1
ATOM 971 O O . GLU A 1 116 ? 15.846 12.655 -14.255 1.00 52.09 116 GLU A O 1
ATOM 976 N N . ALA A 1 117 ? 14.411 13.161 -12.614 1.00 50.91 117 ALA A N 1
ATOM 977 C CA . ALA A 1 117 ? 15.008 14.465 -12.297 1.00 50.91 117 ALA A CA 1
ATOM 978 C C . ALA A 1 117 ? 16.269 14.397 -11.411 1.00 50.91 117 ALA A C 1
ATOM 980 O O . ALA A 1 117 ? 17.034 15.360 -11.371 1.00 50.91 117 ALA A O 1
ATOM 981 N N . GLU A 1 118 ? 16.509 13.283 -10.712 1.00 50.56 118 GLU A N 1
ATOM 982 C CA . GLU A 1 118 ? 17.732 13.070 -9.913 1.00 50.56 118 GLU A CA 1
ATOM 983 C C . GLU A 1 118 ? 18.900 12.480 -10.727 1.00 50.56 118 GLU A C 1
ATOM 985 O O . GLU A 1 118 ? 20.014 12.355 -10.219 1.00 50.56 118 GLU A O 1
ATOM 990 N N . ASN A 1 119 ? 18.672 12.196 -12.014 1.00 47.47 119 ASN A N 1
ATOM 991 C CA . ASN A 1 119 ? 19.661 11.706 -12.976 1.00 47.47 119 ASN A CA 1
ATOM 992 C C . ASN A 1 119 ? 20.488 12.845 -13.624 1.00 47.47 119 ASN A C 1
ATOM 994 O O . ASN A 1 119 ? 20.818 12.788 -14.810 1.00 47.47 119 ASN A O 1
ATOM 998 N N . ASP A 1 120 ? 20.842 13.885 -12.859 1.00 46.09 120 ASP A N 1
ATOM 999 C CA . ASP A 1 120 ? 21.877 14.846 -13.268 1.00 46.09 120 ASP A CA 1
ATOM 1000 C C . ASP A 1 120 ? 23.268 14.176 -13.151 1.00 46.09 120 ASP A C 1
ATOM 1002 O O . ASP A 1 120 ? 23.610 13.563 -12.138 1.00 46.09 120 ASP A O 1
ATOM 1006 N N . GLU A 1 121 ? 24.060 14.291 -14.222 1.00 49.19 121 GLU A N 1
ATOM 1007 C CA . GLU A 1 121 ? 25.170 13.426 -14.682 1.00 49.19 121 GLU A CA 1
ATOM 1008 C C . GLU A 1 121 ? 26.409 13.219 -13.760 1.00 49.19 121 GLU A C 1
ATOM 1010 O O . GLU A 1 121 ? 27.465 12.809 -14.244 1.00 49.19 121 GLU A O 1
ATOM 1015 N N . GLU A 1 122 ? 26.342 13.456 -12.445 1.00 46.09 122 GLU A N 1
ATOM 1016 C CA . GLU A 1 122 ? 27.506 13.334 -11.538 1.00 46.09 122 GLU A CA 1
ATOM 1017 C C . GLU A 1 122 ? 27.318 12.438 -10.300 1.00 46.09 122 GLU A C 1
ATOM 1019 O O . GLU A 1 122 ? 28.232 12.357 -9.474 1.00 46.09 122 GLU A O 1
ATOM 1024 N N . SER A 1 123 ? 26.205 11.710 -10.153 1.00 46.22 123 SER A N 1
ATOM 1025 C CA . SER A 1 123 ? 26.059 10.757 -9.041 1.00 46.22 123 SER A CA 1
ATOM 1026 C C . SER A 1 123 ? 25.861 9.319 -9.522 1.00 46.22 123 SER A C 1
ATOM 1028 O O . SER A 1 123 ? 24.939 9.025 -10.271 1.00 46.22 123 SER A O 1
ATOM 1030 N N . ASP A 1 124 ? 26.697 8.397 -9.033 1.00 43.97 124 ASP A N 1
ATOM 1031 C CA . ASP A 1 124 ? 26.537 6.934 -9.140 1.00 43.97 124 ASP A CA 1
ATOM 1032 C C . ASP A 1 124 ? 25.279 6.414 -8.384 1.00 43.97 124 ASP A C 1
ATOM 1034 O O . ASP A 1 124 ? 25.225 5.261 -7.939 1.00 43.97 124 ASP A O 1
ATOM 1038 N N . ASN A 1 125 ? 24.254 7.251 -8.185 1.00 44.41 125 ASN A N 1
ATOM 1039 C CA . ASN A 1 125 ? 23.006 6.853 -7.553 1.00 44.41 125 ASN A CA 1
ATOM 1040 C C . ASN A 1 125 ? 22.155 6.094 -8.568 1.00 44.41 125 ASN A C 1
ATOM 1042 O O . ASN A 1 125 ? 21.399 6.664 -9.343 1.00 44.41 125 ASN A O 1
ATOM 1046 N N . LYS A 1 126 ? 22.284 4.765 -8.527 1.00 50.81 126 LYS A N 1
ATOM 1047 C CA . LYS A 1 126 ? 21.329 3.808 -9.101 1.00 50.81 126 LYS A CA 1
ATOM 1048 C C . LYS A 1 126 ? 19.889 4.307 -8.909 1.00 50.81 126 LYS A C 1
ATOM 1050 O O . LYS A 1 126 ? 19.459 4.378 -7.758 1.00 50.81 126 LYS A O 1
ATOM 1055 N N . ASP A 1 127 ? 19.182 4.535 -10.018 1.00 53.44 127 ASP A N 1
ATOM 1056 C CA . ASP A 1 127 ? 17.744 4.822 -10.145 1.00 53.44 127 ASP A CA 1
ATOM 1057 C C . ASP A 1 127 ? 16.928 4.406 -8.906 1.00 53.44 127 ASP A C 1
ATOM 1059 O O . ASP A 1 127 ? 16.512 3.242 -8.760 1.00 53.44 127 ASP A O 1
ATOM 1063 N N . LEU A 1 128 ? 16.736 5.361 -8.001 1.00 59.94 128 LEU A N 1
ATOM 1064 C CA . LEU A 1 128 ? 15.899 5.236 -6.819 1.00 59.94 128 LEU A CA 1
ATOM 1065 C C . LEU A 1 128 ? 14.451 5.307 -7.276 1.00 59.94 128 LEU A C 1
ATOM 1067 O O . LEU A 1 128 ? 14.062 6.280 -7.892 1.00 59.94 128 LEU A O 1
ATOM 1071 N N . ASP A 1 129 ? 13.681 4.251 -7.033 1.00 77.19 129 ASP A N 1
ATOM 1072 C CA . ASP A 1 129 ? 12.384 4.088 -7.685 1.00 77.19 129 ASP A CA 1
ATOM 1073 C C . ASP A 1 129 ? 11.229 4.370 -6.713 1.00 77.19 129 ASP A C 1
ATOM 1075 O O . ASP A 1 129 ? 10.650 3.456 -6.103 1.00 77.19 129 ASP A O 1
ATOM 1079 N N . ILE A 1 130 ? 10.972 5.660 -6.469 1.00 84.88 130 ILE A N 1
ATOM 1080 C CA . ILE A 1 130 ? 9.939 6.110 -5.524 1.00 84.88 130 ILE A CA 1
ATOM 1081 C C . ILE A 1 130 ? 8.554 5.698 -6.035 1.00 84.88 130 ILE A C 1
ATOM 1083 O O . ILE A 1 130 ? 7.693 5.337 -5.217 1.00 84.88 130 ILE A O 1
ATOM 1087 N N . GLU A 1 131 ? 8.350 5.685 -7.360 1.00 87.94 131 GLU A N 1
ATOM 1088 C CA . GLU A 1 131 ? 7.137 5.179 -8.013 1.00 87.94 131 GLU A CA 1
ATOM 1089 C C . GLU A 1 131 ? 6.812 3.760 -7.526 1.00 87.94 131 GLU A C 1
ATOM 1091 O O . GLU A 1 131 ? 5.730 3.513 -6.969 1.00 87.94 131 GLU A O 1
ATOM 1096 N N . TRP A 1 132 ? 7.766 2.837 -7.675 1.00 86.19 132 TRP A N 1
ATOM 1097 C CA . TRP A 1 132 ? 7.566 1.429 -7.338 1.00 86.19 132 TRP A CA 1
ATOM 1098 C C . TRP A 1 132 ? 7.323 1.202 -5.842 1.00 86.19 132 TRP A C 1
ATOM 1100 O O . TRP A 1 132 ? 6.403 0.464 -5.468 1.00 86.19 132 TRP A O 1
ATOM 1110 N N . TRP A 1 133 ? 8.106 1.839 -4.966 1.00 88.12 133 TRP A N 1
ATOM 1111 C CA . TRP A 1 133 ? 7.957 1.657 -3.516 1.00 88.12 133 TRP A CA 1
ATOM 1112 C C . TRP A 1 133 ? 6.651 2.231 -2.976 1.00 88.12 133 TRP A C 1
ATOM 1114 O O . TRP A 1 133 ? 6.050 1.654 -2.061 1.00 88.12 133 TRP A O 1
ATOM 1124 N N . THR A 1 134 ? 6.197 3.336 -3.561 1.00 92.06 134 THR A N 1
ATOM 1125 C CA . THR A 1 134 ? 4.914 3.944 -3.218 1.00 92.06 134 THR A CA 1
ATOM 1126 C C . THR A 1 134 ? 3.759 3.066 -3.697 1.00 92.06 134 THR A C 1
ATOM 1128 O O . THR A 1 134 ? 2.835 2.796 -2.928 1.00 92.06 134 THR A O 1
ATOM 1131 N N . ALA A 1 135 ? 3.824 2.539 -4.925 1.00 92.44 135 ALA A N 1
ATOM 1132 C CA . ALA A 1 135 ? 2.817 1.603 -5.429 1.00 92.44 135 ALA A CA 1
ATOM 1133 C C . ALA A 1 135 ? 2.726 0.355 -4.541 1.00 92.44 135 ALA A C 1
ATOM 1135 O O . ALA A 1 135 ? 1.631 -0.081 -4.178 1.00 92.44 135 ALA A O 1
ATOM 1136 N N . HIS A 1 136 ? 3.877 -0.187 -4.139 1.00 91.31 136 HIS A N 1
ATOM 1137 C CA . HIS A 1 136 ? 3.949 -1.364 -3.286 1.00 91.31 136 HIS A CA 1
ATOM 1138 C C . HIS A 1 136 ? 3.289 -1.143 -1.916 1.00 91.31 136 HIS A C 1
ATOM 1140 O O . HIS A 1 136 ? 2.576 -2.030 -1.450 1.00 91.31 136 HIS A O 1
ATOM 1146 N N . PHE A 1 137 ? 3.425 0.041 -1.308 1.00 94.38 137 PHE A N 1
ATOM 1147 C CA . PHE A 1 137 ? 2.702 0.379 -0.076 1.00 94.38 137 PHE A CA 1
ATOM 1148 C C . PHE A 1 137 ? 1.182 0.215 -0.238 1.00 94.38 137 PHE A C 1
ATOM 1150 O O . PHE A 1 137 ? 0.540 -0.467 0.564 1.00 94.38 137 PHE A O 1
ATOM 1157 N N . PHE A 1 138 ? 0.598 0.791 -1.293 1.00 95.50 138 PHE A N 1
ATOM 1158 C CA . PHE A 1 138 ? -0.849 0.718 -1.527 1.00 95.50 138 PHE A CA 1
ATOM 1159 C C . PHE A 1 138 ? -1.315 -0.692 -1.903 1.00 95.50 138 PHE A C 1
ATOM 1161 O O . PHE A 1 138 ? -2.387 -1.115 -1.470 1.00 95.50 138 PHE A O 1
ATOM 1168 N N . ILE A 1 139 ? -0.495 -1.447 -2.641 1.00 92.81 139 ILE A N 1
ATOM 1169 C CA . ILE A 1 139 ? -0.748 -2.864 -2.932 1.00 92.81 139 ILE A CA 1
ATOM 1170 C C . ILE A 1 139 ? -0.794 -3.671 -1.630 1.00 92.81 139 ILE A C 1
ATOM 1172 O O . ILE A 1 139 ? -1.773 -4.370 -1.376 1.00 92.81 139 ILE A O 1
ATOM 1176 N N . GLN A 1 140 ? 0.219 -3.532 -0.770 1.00 92.00 140 GLN A N 1
ATOM 1177 C CA . GLN A 1 140 ? 0.290 -4.248 0.506 1.00 92.00 140 GLN A CA 1
ATOM 1178 C C . GLN A 1 140 ? -0.857 -3.880 1.444 1.00 92.00 140 GLN A C 1
ATOM 1180 O O . GLN A 1 140 ? -1.426 -4.747 2.111 1.00 92.00 140 GLN A O 1
ATOM 1185 N N . PHE A 1 141 ? -1.245 -2.605 1.473 1.00 94.12 141 PHE A N 1
ATOM 1186 C CA . PHE A 1 141 ? -2.418 -2.186 2.227 1.00 94.12 141 PHE A CA 1
ATOM 1187 C C . PHE A 1 141 ? -3.697 -2.830 1.669 1.00 94.12 141 PHE A C 1
ATOM 1189 O O . PHE A 1 141 ? -4.525 -3.330 2.431 1.00 94.12 141 PHE A O 1
ATOM 1196 N N . GLY A 1 142 ? -3.849 -2.870 0.341 1.00 91.81 142 GLY A N 1
ATOM 1197 C CA . GLY A 1 142 ? -4.962 -3.540 -0.334 1.00 91.81 142 GLY A CA 1
ATOM 1198 C C . GLY A 1 142 ? -5.036 -5.039 -0.033 1.00 91.81 142 GLY A C 1
ATOM 1199 O O . GLY A 1 142 ? -6.129 -5.572 0.177 1.00 91.81 142 GLY A O 1
ATOM 1200 N N . ASN A 1 143 ? -3.891 -5.710 0.095 1.00 90.25 143 ASN A N 1
ATOM 1201 C CA . ASN A 1 143 ? -3.828 -7.130 0.445 1.00 90.25 143 ASN A CA 1
ATOM 1202 C C . ASN A 1 143 ? -4.430 -7.422 1.827 1.00 90.25 143 ASN A C 1
ATOM 1204 O O . ASN A 1 143 ? -5.010 -8.489 2.020 1.00 90.25 143 ASN A O 1
ATOM 1208 N N . LEU A 1 144 ? -4.417 -6.469 2.770 1.00 90.19 144 LEU A N 1
ATOM 1209 C CA . LEU A 1 144 ? -5.126 -6.642 4.047 1.00 90.19 144 LEU A CA 1
ATOM 1210 C C . LEU A 1 144 ? -6.632 -6.870 3.865 1.00 90.19 144 LEU A C 1
ATOM 1212 O O . LEU A 1 144 ? -7.270 -7.463 4.734 1.00 90.19 144 LEU A O 1
ATOM 1216 N N . LEU A 1 145 ? -7.211 -6.389 2.766 1.00 88.38 145 LEU A N 1
ATOM 1217 C CA . LEU A 1 145 ? -8.639 -6.498 2.473 1.00 88.38 145 LEU A CA 1
ATOM 1218 C C . LEU A 1 145 ? -8.960 -7.678 1.558 1.00 88.38 145 LEU A C 1
ATOM 1220 O O . LEU A 1 145 ? -9.992 -8.322 1.745 1.00 88.38 145 LEU A O 1
ATOM 1224 N N . PHE A 1 146 ? -8.109 -7.943 0.565 1.00 85.38 146 PHE A N 1
ATOM 1225 C CA . PHE A 1 146 ? -8.473 -8.809 -0.559 1.00 85.38 146 PHE A CA 1
ATOM 1226 C C . PHE A 1 146 ? -7.710 -10.127 -0.637 1.00 85.38 146 PHE A C 1
ATOM 1228 O O . PHE A 1 146 ? -8.196 -11.042 -1.309 1.00 85.38 146 PHE A O 1
ATOM 1235 N N . ASP A 1 147 ? -6.566 -10.264 0.039 1.00 80.44 147 ASP A N 1
ATOM 1236 C CA . ASP A 1 147 ? -5.846 -11.531 -0.014 1.00 80.44 147 ASP A CA 1
ATOM 1237 C C . ASP A 1 147 ? -6.591 -12.624 0.745 1.00 80.44 147 ASP A C 1
ATOM 1239 O O . ASP A 1 147 ? -7.067 -12.459 1.875 1.00 80.44 147 ASP A O 1
ATOM 1243 N N . LYS A 1 148 ? -6.659 -13.793 0.105 1.00 58.78 148 LYS A N 1
ATOM 1244 C CA . LYS A 1 148 ? -7.086 -15.015 0.773 1.00 58.78 148 LYS A CA 1
ATOM 1245 C C . LYS A 1 148 ? -5.923 -15.485 1.626 1.00 58.78 148 LYS A C 1
ATOM 1247 O O . LYS A 1 148 ? -4.859 -15.787 1.101 1.00 58.78 148 LYS A O 1
ATOM 1252 N N . VAL A 1 149 ? -6.143 -15.558 2.934 1.00 55.06 149 VAL A N 1
ATOM 1253 C CA . VAL A 1 149 ? -5.171 -16.132 3.865 1.00 55.06 149 VAL A CA 1
ATOM 1254 C C . VAL A 1 149 ? -4.927 -17.575 3.444 1.00 55.06 149 VAL A C 1
ATOM 1256 O O . VAL A 1 149 ? -5.820 -18.416 3.581 1.00 55.06 149 VAL A O 1
ATOM 1259 N N . ASP A 1 150 ? -3.742 -17.859 2.912 1.00 45.00 150 ASP A N 1
ATOM 1260 C CA . ASP A 1 150 ? -3.330 -19.230 2.664 1.00 45.00 150 ASP A CA 1
ATOM 1261 C C . ASP A 1 150 ? -3.155 -19.878 4.039 1.00 45.00 150 ASP A C 1
ATOM 1263 O O . ASP A 1 150 ? -2.294 -19.499 4.837 1.00 45.00 150 ASP A O 1
ATOM 1267 N N . VAL A 1 151 ? -4.072 -20.785 4.378 1.00 38.62 151 VAL A N 1
ATOM 1268 C CA . VAL A 1 151 ? -4.151 -21.441 5.686 1.00 38.62 151 VAL A CA 1
ATOM 1269 C C . VAL A 1 151 ? -2.982 -22.424 5.792 1.00 38.62 151 VAL A C 1
ATOM 1271 O O . VAL A 1 151 ? -3.161 -23.629 5.649 1.00 38.62 151 VAL A O 1
ATOM 1274 N N . GLY A 1 152 ? -1.756 -21.925 5.958 1.00 37.50 152 GLY A N 1
ATOM 1275 C CA . GLY A 1 152 ? -0.577 -22.788 5.914 1.00 37.50 152 GLY A CA 1
ATOM 1276 C C . GLY A 1 152 ? 0.785 -22.138 6.114 1.00 37.50 152 GLY A C 1
ATOM 1277 O O . GLY A 1 152 ? 1.721 -22.864 6.437 1.00 37.50 152 GLY A O 1
ATOM 1278 N N . ASN A 1 153 ? 0.937 -20.821 5.987 1.00 37.97 153 ASN A N 1
ATOM 1279 C CA . ASN A 1 153 ? 2.215 -20.183 6.293 1.00 37.97 153 ASN A CA 1
ATOM 1280 C C . ASN A 1 153 ? 1.975 -18.729 6.699 1.00 37.97 153 ASN A C 1
ATOM 1282 O O . ASN A 1 153 ? 1.315 -17.998 5.965 1.00 37.97 153 ASN A O 1
ATOM 1286 N N . ASP A 1 154 ? 2.519 -18.312 7.844 1.00 39.19 154 ASP A N 1
ATOM 1287 C CA . ASP A 1 154 ? 2.638 -16.905 8.254 1.00 39.19 154 ASP A CA 1
ATOM 1288 C C . ASP A 1 154 ? 3.626 -16.196 7.301 1.00 39.19 154 ASP A C 1
ATOM 1290 O O . ASP A 1 154 ? 4.724 -15.792 7.687 1.00 39.19 154 ASP A O 1
ATOM 1294 N N . MET A 1 155 ? 3.291 -16.129 6.010 1.00 42.53 155 MET A N 1
ATOM 1295 C CA . MET A 1 155 ? 4.094 -15.443 5.011 1.00 42.53 155 MET A CA 1
ATOM 1296 C C . MET A 1 155 ? 3.868 -13.949 5.184 1.00 42.53 155 MET A C 1
ATOM 1298 O O . MET A 1 155 ? 2.811 -13.406 4.869 1.00 42.53 155 MET A O 1
ATOM 1302 N N . ILE A 1 156 ? 4.890 -13.314 5.746 1.00 51.66 156 ILE A N 1
ATOM 1303 C CA . ILE A 1 156 ? 5.076 -11.876 5.701 1.00 51.66 156 ILE A CA 1
ATOM 1304 C C . ILE A 1 156 ? 5.191 -11.495 4.226 1.00 51.66 156 ILE A C 1
ATOM 1306 O O . ILE A 1 156 ? 6.054 -12.009 3.512 1.00 51.66 156 ILE A O 1
ATOM 1310 N N . HIS A 1 157 ? 4.281 -10.648 3.751 1.00 51.34 157 HIS A N 1
ATOM 1311 C CA . HIS A 1 157 ? 4.319 -10.140 2.385 1.00 51.34 157 HIS A CA 1
ATOM 1312 C C . HIS A 1 157 ? 5.492 -9.170 2.231 1.00 51.34 157 HIS A C 1
ATOM 1314 O O . HIS A 1 157 ? 5.386 -7.981 2.528 1.00 51.34 157 HIS A O 1
ATOM 1320 N N . THR A 1 158 ? 6.635 -9.697 1.805 1.00 52.00 158 THR A N 1
ATOM 1321 C CA . THR A 1 158 ? 7.866 -8.923 1.651 1.00 52.00 158 THR A CA 1
ATOM 1322 C C . THR A 1 158 ? 8.073 -8.508 0.192 1.00 52.00 158 THR A C 1
ATOM 1324 O O . THR A 1 158 ? 8.070 -9.356 -0.702 1.00 52.00 158 THR A O 1
ATOM 1327 N N . ALA A 1 159 ? 8.315 -7.218 -0.059 1.00 50.22 159 ALA A N 1
ATOM 1328 C CA . ALA A 1 159 ? 8.727 -6.730 -1.378 1.00 50.22 159 ALA A CA 1
ATOM 1329 C C . ALA A 1 159 ? 10.102 -7.297 -1.765 1.00 50.22 159 ALA A C 1
ATOM 1331 O O . ALA A 1 159 ? 11.034 -7.231 -0.960 1.00 50.22 159 ALA A O 1
ATOM 1332 N N . ALA A 1 160 ? 10.255 -7.775 -3.001 1.00 51.09 160 ALA A N 1
ATOM 1333 C CA . ALA A 1 160 ? 11.575 -7.957 -3.598 1.00 51.09 160 ALA A CA 1
ATOM 1334 C C . ALA A 1 160 ? 12.132 -6.582 -4.000 1.00 51.09 160 ALA A C 1
ATOM 1336 O O . ALA A 1 160 ? 11.440 -5.775 -4.618 1.00 51.09 160 ALA A O 1
ATOM 1337 N N . SER A 1 161 ? 13.375 -6.305 -3.629 1.00 48.00 161 SER A N 1
ATOM 1338 C CA . SER A 1 161 ? 14.095 -5.088 -3.996 1.00 48.00 161 SER A CA 1
ATOM 1339 C C . SER A 1 161 ? 14.337 -5.001 -5.509 1.00 48.00 161 SER A C 1
ATOM 1341 O O . SER A 1 161 ? 14.427 -6.015 -6.204 1.00 48.00 161 SER A O 1
ATOM 1343 N N . LYS A 1 162 ? 14.514 -3.779 -6.031 1.00 45.94 162 LYS A N 1
ATOM 1344 C CA . LYS A 1 162 ? 14.890 -3.542 -7.437 1.00 45.94 162 LYS A CA 1
ATOM 1345 C C . LYS A 1 162 ? 16.141 -4.324 -7.833 1.00 45.94 162 LYS A C 1
ATOM 1347 O O . LYS A 1 162 ? 16.173 -4.863 -8.922 1.00 45.94 162 LYS A O 1
ATOM 1352 N N . SER A 1 163 ? 17.135 -4.467 -6.954 1.00 45.19 163 SER A N 1
ATOM 1353 C CA . SER A 1 163 ? 18.325 -5.287 -7.228 1.00 45.19 163 SER A CA 1
ATOM 1354 C C . SER A 1 163 ? 18.013 -6.783 -7.339 1.00 45.19 163 SER A C 1
ATOM 1356 O O . SER A 1 163 ? 18.602 -7.450 -8.188 1.00 45.19 163 SER A O 1
ATOM 1358 N N . GLU A 1 164 ? 17.079 -7.314 -6.545 1.00 48.50 164 GLU A N 1
ATOM 1359 C CA . GLU A 1 164 ? 16.595 -8.697 -6.675 1.00 48.50 164 GLU A CA 1
ATOM 1360 C C . GLU A 1 164 ? 15.811 -8.893 -7.982 1.00 48.50 164 GLU A C 1
ATOM 1362 O O . GLU A 1 164 ? 16.023 -9.887 -8.675 1.00 48.50 164 GLU A O 1
ATOM 1367 N N . ILE A 1 165 ? 14.962 -7.932 -8.366 1.00 57.69 165 ILE A N 1
ATOM 1368 C CA . ILE A 1 165 ? 14.210 -7.972 -9.631 1.00 57.69 165 ILE A CA 1
ATOM 1369 C C . ILE A 1 165 ? 15.144 -7.787 -10.833 1.00 57.69 165 ILE A C 1
ATOM 1371 O O . ILE A 1 165 ? 14.995 -8.497 -11.820 1.00 57.69 165 ILE A O 1
ATOM 1375 N N . THR A 1 166 ? 16.135 -6.900 -10.752 1.00 49.53 166 THR A N 1
ATOM 1376 C CA . THR A 1 166 ? 17.158 -6.710 -11.789 1.00 49.53 166 THR A CA 1
ATOM 1377 C C . THR A 1 166 ? 18.029 -7.950 -11.916 1.00 49.53 166 THR A C 1
ATOM 1379 O O . THR A 1 166 ? 18.230 -8.411 -13.026 1.00 49.53 166 THR A O 1
ATOM 1382 N N . SER A 1 167 ? 18.453 -8.570 -10.810 1.00 58.59 167 SER A N 1
ATOM 1383 C CA . SER A 1 167 ? 19.200 -9.837 -10.858 1.00 58.59 167 SER A CA 1
ATOM 1384 C C . SER A 1 167 ? 18.360 -10.966 -11.458 1.00 58.59 167 SER A C 1
ATOM 1386 O O . SER A 1 167 ? 18.874 -11.780 -12.221 1.00 58.59 167 SER A O 1
ATOM 1388 N N . LEU A 1 168 ? 17.060 -11.013 -11.149 1.00 66.19 168 LEU A N 1
ATOM 1389 C CA . LEU A 1 168 ? 16.127 -11.958 -11.758 1.00 66.19 168 LEU A CA 1
ATOM 1390 C C . LEU A 1 168 ? 15.935 -11.673 -13.254 1.00 66.19 168 LEU A C 1
ATOM 1392 O O . LEU A 1 168 ? 15.923 -12.601 -14.053 1.00 66.19 168 LEU A O 1
ATOM 1396 N N . LEU A 1 169 ? 15.808 -10.407 -13.650 1.00 68.12 169 LEU A N 1
ATOM 1397 C CA . LEU A 1 169 ? 15.692 -9.995 -15.048 1.00 68.12 169 LEU A CA 1
ATOM 1398 C C . LEU A 1 169 ? 16.977 -10.263 -15.824 1.00 68.12 169 LEU A C 1
ATOM 1400 O O . LEU A 1 169 ? 16.895 -10.690 -16.967 1.00 68.12 169 LEU A O 1
ATOM 1404 N N . ASP A 1 170 ? 18.141 -10.050 -15.223 1.00 69.44 170 ASP A N 1
ATOM 1405 C CA . ASP A 1 170 ? 19.439 -10.353 -15.819 1.00 69.44 170 ASP A CA 1
ATOM 1406 C C . ASP A 1 170 ? 19.625 -11.862 -15.948 1.00 69.44 170 ASP A C 1
ATOM 1408 O O . ASP A 1 170 ? 20.067 -12.331 -16.993 1.00 69.44 170 ASP A O 1
ATOM 1412 N N . MET A 1 171 ? 19.176 -12.638 -14.957 1.00 70.19 171 MET A N 1
ATOM 1413 C CA . MET A 1 171 ? 19.106 -14.094 -15.059 1.00 70.19 171 MET A CA 1
ATOM 1414 C C . MET A 1 171 ? 18.184 -14.520 -16.208 1.00 70.19 171 MET A C 1
ATOM 1416 O O . MET A 1 171 ? 18.594 -15.320 -17.040 1.00 70.19 171 MET A O 1
ATOM 1420 N N . ILE A 1 172 ? 16.985 -13.941 -16.323 1.00 73.44 172 ILE A N 1
ATOM 1421 C CA . ILE A 1 172 ? 16.045 -14.226 -17.419 1.00 73.44 172 ILE A CA 1
ATOM 1422 C C . ILE A 1 172 ? 16.621 -13.813 -18.780 1.00 73.44 172 ILE A C 1
ATOM 1424 O O . ILE A 1 172 ? 16.465 -14.545 -19.750 1.00 73.44 172 ILE A O 1
ATOM 1428 N N . LYS A 1 173 ? 17.308 -12.669 -18.864 1.00 70.50 173 LYS A N 1
ATOM 1429 C CA . LYS A 1 173 ? 17.982 -12.203 -20.087 1.00 70.50 173 LYS A CA 1
ATOM 1430 C C . LYS A 1 173 ? 19.195 -13.058 -20.452 1.00 70.50 173 LYS A C 1
ATOM 1432 O O . LYS A 1 173 ? 19.542 -13.110 -21.624 1.00 70.50 173 LYS A O 1
ATOM 1437 N N . SER A 1 174 ? 19.833 -13.694 -19.468 1.00 72.12 174 SER A N 1
ATOM 1438 C CA . SER A 1 174 ? 20.944 -14.630 -19.673 1.00 72.12 174 SER A CA 1
ATOM 1439 C C . SER A 1 174 ? 20.492 -16.041 -20.059 1.00 72.12 174 SER A C 1
ATOM 1441 O O . SER A 1 174 ? 21.332 -16.888 -20.342 1.00 72.12 174 SER A O 1
ATOM 1443 N N . ILE A 1 175 ? 19.183 -16.315 -20.045 1.00 77.38 175 ILE A N 1
ATOM 1444 C CA . ILE A 1 175 ? 18.632 -17.583 -20.520 1.00 77.38 175 ILE A CA 1
ATOM 1445 C C . ILE A 1 175 ? 18.497 -17.509 -22.042 1.00 77.38 175 ILE A C 1
ATOM 1447 O O . ILE A 1 175 ? 17.660 -16.774 -22.563 1.00 77.38 175 ILE A O 1
ATOM 1451 N N . ASP A 1 176 ? 19.280 -18.326 -22.744 1.00 67.44 176 ASP A N 1
ATOM 1452 C CA . ASP A 1 176 ? 19.280 -18.377 -24.211 1.00 67.44 176 ASP A CA 1
ATOM 1453 C C . ASP A 1 176 ? 17.962 -18.920 -24.796 1.00 67.44 176 ASP A C 1
ATOM 1455 O O . ASP A 1 176 ? 17.547 -18.529 -25.889 1.00 67.44 176 ASP A O 1
ATOM 1459 N N . LYS A 1 177 ? 17.266 -19.810 -24.072 1.00 70.06 177 LYS A N 1
ATOM 1460 C CA . LYS A 1 177 ? 16.006 -20.436 -24.510 1.00 70.06 177 LYS A CA 1
ATOM 1461 C C . LYS A 1 177 ? 15.027 -20.598 -23.344 1.00 70.06 177 LYS A C 1
ATOM 1463 O O . LYS A 1 177 ? 15.342 -21.218 -22.332 1.00 70.06 177 LYS A O 1
ATOM 1468 N N . ILE A 1 178 ? 13.803 -20.092 -23.508 1.00 71.62 178 ILE A N 1
ATOM 1469 C CA . ILE A 1 178 ? 12.698 -20.271 -22.552 1.00 71.62 178 ILE A CA 1
ATOM 1470 C C . ILE A 1 178 ? 11.678 -21.245 -23.148 1.00 71.62 178 ILE A C 1
ATOM 1472 O O . ILE A 1 178 ? 11.088 -20.965 -24.192 1.00 71.62 178 ILE A O 1
ATOM 1476 N N . VAL A 1 179 ? 11.425 -22.365 -22.465 1.00 70.12 179 VAL A N 1
ATOM 1477 C CA . VAL A 1 179 ? 10.368 -23.315 -22.841 1.00 70.12 179 VAL A CA 1
ATOM 1478 C C . VAL A 1 179 ? 9.100 -23.015 -22.051 1.00 70.12 179 VAL A C 1
ATOM 1480 O O . VAL A 1 179 ? 9.074 -23.114 -20.825 1.00 70.12 179 VAL A O 1
ATOM 1483 N N . ILE A 1 180 ? 8.032 -22.659 -22.763 1.00 74.50 180 ILE A N 1
ATOM 1484 C CA . ILE A 1 180 ? 6.715 -22.415 -22.171 1.00 74.50 180 ILE A CA 1
ATOM 1485 C C . ILE A 1 180 ? 5.929 -23.725 -22.185 1.00 74.50 180 ILE A C 1
ATOM 1487 O O . ILE A 1 180 ? 5.662 -24.282 -23.249 1.00 74.50 180 ILE A O 1
ATOM 1491 N N . VAL A 1 181 ? 5.532 -24.200 -21.005 1.00 74.56 181 VAL A N 1
ATOM 1492 C CA . VAL A 1 181 ? 4.676 -25.382 -20.847 1.00 74.56 181 VAL A CA 1
ATOM 1493 C C . VAL A 1 181 ? 3.302 -24.997 -20.304 1.00 74.56 181 VAL A C 1
ATOM 1495 O O . VAL A 1 181 ? 3.173 -24.106 -19.471 1.00 74.56 181 VAL A O 1
ATOM 1498 N N . ASP A 1 182 ? 2.274 -25.699 -20.774 1.00 71.75 182 ASP A N 1
ATOM 1499 C CA . ASP A 1 182 ? 0.863 -25.379 -20.511 1.00 71.75 182 ASP A CA 1
ATOM 1500 C C . ASP A 1 182 ? 0.423 -25.697 -19.058 1.00 71.75 182 ASP A C 1
ATOM 1502 O O . ASP A 1 182 ? -0.383 -24.987 -18.466 1.00 71.75 182 ASP A O 1
ATOM 1506 N N . ASP A 1 183 ? 0.973 -26.752 -18.438 1.00 76.19 183 ASP A N 1
ATOM 1507 C CA . ASP 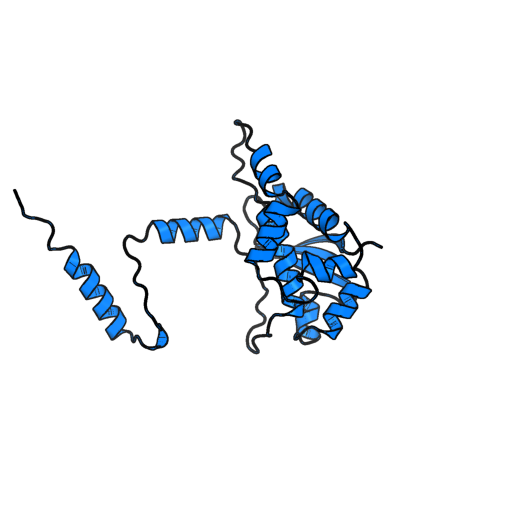A 1 183 ? 0.802 -27.051 -17.003 1.00 76.19 183 ASP A CA 1
ATOM 1508 C C . ASP A 1 183 ? 1.990 -27.868 -16.480 1.00 76.19 183 ASP A C 1
ATOM 1510 O O . ASP A 1 183 ? 2.137 -29.043 -16.818 1.00 76.19 183 ASP A O 1
ATOM 1514 N N . VAL A 1 184 ? 2.811 -27.262 -15.619 1.00 74.12 184 VAL A N 1
ATOM 1515 C CA . VAL A 1 184 ? 4.026 -27.875 -15.047 1.00 74.12 184 VAL A CA 1
ATOM 1516 C C . VAL A 1 184 ? 3.729 -29.173 -14.289 1.00 74.12 184 VAL A C 1
ATOM 1518 O O . VAL A 1 184 ? 4.551 -30.083 -14.285 1.00 74.12 184 VAL A O 1
ATOM 1521 N N . ARG A 1 185 ? 2.537 -29.325 -13.697 1.00 74.31 185 ARG A N 1
ATOM 1522 C CA . ARG A 1 185 ? 2.187 -30.522 -12.903 1.00 74.31 185 ARG A CA 1
ATOM 1523 C C . ARG A 1 185 ? 2.012 -31.782 -13.751 1.00 74.31 185 ARG A C 1
ATOM 1525 O O . ARG A 1 185 ? 1.898 -32.871 -13.195 1.00 74.31 185 ARG A O 1
ATOM 1532 N N . LYS A 1 186 ? 1.944 -31.636 -15.077 1.00 80.00 186 LYS A N 1
ATOM 1533 C CA . LYS A 1 186 ? 1.848 -32.752 -16.025 1.00 80.00 186 LYS A CA 1
ATOM 1534 C C . LYS A 1 186 ? 3.213 -33.315 -16.422 1.00 80.00 186 LYS A C 1
ATOM 1536 O O . LYS A 1 186 ? 3.235 -34.357 -17.065 1.00 80.00 186 LYS A O 1
ATOM 1541 N N . TYR A 1 187 ? 4.307 -32.648 -16.052 1.00 77.12 187 TYR A N 1
ATOM 1542 C CA . TYR A 1 187 ? 5.663 -33.035 -16.427 1.00 77.12 187 TYR A CA 1
ATOM 1543 C C . TYR A 1 187 ? 6.364 -33.686 -15.238 1.00 77.12 187 TYR A C 1
ATOM 1545 O O . TYR A 1 187 ? 6.539 -33.073 -14.182 1.00 77.12 187 TYR A O 1
ATOM 1553 N N . GLY A 1 188 ? 6.742 -34.952 -15.405 1.00 78.06 188 GLY A N 1
ATOM 1554 C CA . GLY A 1 188 ? 7.583 -35.664 -14.455 1.00 78.06 188 GLY A CA 1
ATOM 1555 C C . GLY A 1 188 ? 9.076 -35.413 -14.702 1.00 78.06 188 GLY A C 1
ATOM 1556 O O . GLY A 1 188 ? 9.455 -34.802 -15.702 1.00 78.06 188 GLY A O 1
ATOM 1557 N N . PRO A 1 189 ? 9.952 -35.934 -13.826 1.00 80.62 189 PRO A N 1
ATOM 1558 C CA . PRO A 1 189 ? 11.402 -35.824 -13.992 1.00 80.62 189 PRO A CA 1
ATOM 1559 C C . PRO A 1 189 ? 11.909 -36.354 -15.343 1.00 80.62 189 PRO A C 1
ATOM 1561 O O . PRO A 1 189 ? 12.819 -35.772 -15.920 1.00 80.62 189 PRO A O 1
ATOM 1564 N N . GLU A 1 190 ? 11.296 -37.420 -15.867 1.00 79.56 190 GLU A N 1
ATOM 1565 C CA . GLU A 1 190 ? 11.654 -38.008 -17.167 1.00 79.56 190 GLU A CA 1
ATOM 1566 C C . GLU A 1 190 ? 11.234 -37.122 -18.348 1.00 79.56 190 GLU A C 1
ATOM 1568 O O . GLU A 1 190 ? 11.979 -36.998 -19.315 1.00 79.56 190 GLU A O 1
ATOM 1573 N N . ASP A 1 191 ? 10.078 -36.454 -18.263 1.00 79.94 191 ASP A N 1
ATOM 1574 C CA . ASP A 1 191 ? 9.623 -35.529 -19.308 1.00 79.94 191 ASP A CA 1
ATOM 1575 C C . ASP A 1 191 ? 10.506 -34.276 -19.350 1.00 79.94 191 ASP A C 1
ATOM 1577 O O . ASP A 1 191 ? 10.851 -33.791 -20.424 1.00 79.94 191 ASP A O 1
ATOM 1581 N N . ILE A 1 192 ? 10.923 -33.783 -18.178 1.00 80.00 192 ILE A N 1
ATOM 1582 C CA . ILE A 1 192 ? 11.866 -32.663 -18.057 1.00 80.00 192 ILE A CA 1
ATOM 1583 C C . ILE A 1 192 ? 13.227 -33.053 -18.635 1.00 80.00 192 ILE A C 1
ATOM 1585 O O . ILE A 1 192 ? 13.807 -32.285 -19.398 1.00 80.00 192 ILE A O 1
ATOM 1589 N N . LYS A 1 193 ? 13.721 -34.254 -18.314 1.00 80.06 193 LYS A N 1
ATOM 1590 C CA . LYS A 1 193 ? 14.994 -34.749 -18.840 1.00 80.06 193 LYS A CA 1
ATOM 1591 C C . LYS A 1 193 ? 14.956 -34.905 -20.360 1.00 80.06 193 LYS A C 1
ATOM 1593 O O . LYS A 1 193 ? 15.895 -34.510 -21.037 1.00 80.06 193 LYS A O 1
ATOM 1598 N N . LYS A 1 194 ? 13.846 -35.406 -20.903 1.00 80.62 194 LYS A N 1
ATOM 1599 C CA . LYS A 1 194 ? 13.653 -35.507 -22.350 1.00 80.6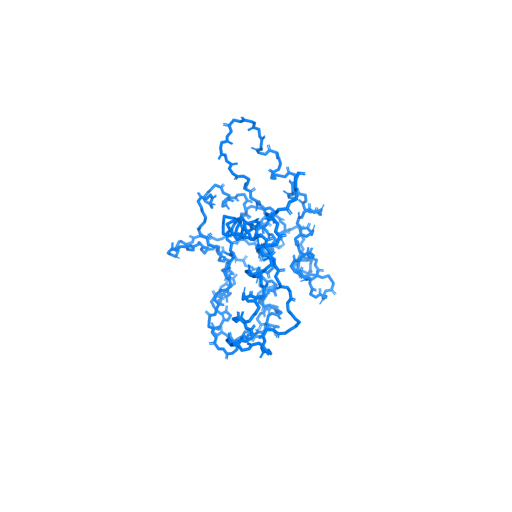2 194 LYS A CA 1
ATOM 1600 C C . LYS A 1 194 ? 13.620 -34.131 -23.026 1.00 80.62 194 LYS A C 1
ATOM 1602 O O . LYS A 1 194 ? 14.228 -33.969 -24.074 1.00 80.62 194 LYS A O 1
ATOM 1607 N N . LEU A 1 195 ? 12.964 -33.138 -22.419 1.00 78.56 195 LEU A N 1
ATOM 1608 C CA . LEU A 1 195 ? 12.979 -31.756 -22.917 1.00 78.56 195 LEU A CA 1
ATOM 1609 C C . LEU A 1 195 ? 14.393 -31.155 -22.904 1.00 78.56 195 LEU A C 1
ATOM 1611 O O . LEU A 1 195 ? 14.746 -30.432 -23.829 1.00 78.56 195 LEU A O 1
ATOM 1615 N N . GLN A 1 196 ? 15.202 -31.466 -21.885 1.00 75.56 196 GLN A N 1
ATOM 1616 C CA . GLN A 1 196 ? 16.613 -31.066 -21.825 1.00 75.56 196 GLN A CA 1
ATOM 1617 C C . GLN A 1 196 ? 17.436 -31.730 -22.938 1.00 75.56 196 GLN A C 1
ATOM 1619 O O . GLN A 1 196 ? 18.145 -31.041 -23.658 1.00 75.56 196 GLN A O 1
ATOM 1624 N N . GLU A 1 197 ? 17.277 -33.041 -23.140 1.00 79.62 197 GLU A N 1
ATOM 1625 C CA . GLU A 1 197 ? 17.963 -33.781 -24.210 1.00 79.62 197 GLU A CA 1
ATOM 1626 C C . GLU A 1 197 ? 17.552 -33.288 -25.615 1.00 79.62 197 GLU A C 1
ATOM 1628 O O . GLU A 1 197 ? 18.396 -33.180 -26.504 1.00 79.62 197 GLU A O 1
ATOM 1633 N N . GLU A 1 198 ? 16.277 -32.936 -25.824 1.00 74.19 198 GLU A N 1
ATOM 1634 C CA . GLU A 1 198 ? 15.792 -32.349 -27.082 1.00 74.19 198 GLU A CA 1
ATOM 1635 C C . GLU A 1 198 ? 16.404 -30.957 -27.343 1.00 74.19 198 GLU A C 1
ATOM 1637 O O . GLU A 1 198 ? 16.769 -30.662 -28.483 1.00 74.19 198 GLU A O 1
ATOM 1642 N N . LEU A 1 199 ? 16.580 -30.135 -26.301 1.00 71.94 199 LEU A N 1
ATOM 1643 C CA . LEU A 1 199 ? 17.214 -28.810 -26.385 1.00 71.94 199 LEU A CA 1
ATOM 1644 C C . LEU A 1 199 ? 18.720 -28.879 -26.671 1.00 71.94 199 LEU A C 1
ATOM 1646 O O . LEU A 1 199 ? 19.203 -28.076 -27.468 1.00 71.94 199 LEU A O 1
ATOM 1650 N N . ASP A 1 200 ? 19.426 -29.833 -26.058 1.00 67.75 200 ASP A N 1
ATOM 1651 C CA . ASP A 1 200 ? 20.866 -30.044 -26.264 1.00 67.75 200 ASP A CA 1
ATOM 1652 C C . ASP A 1 200 ? 21.143 -30.634 -27.661 1.00 67.75 200 ASP A C 1
ATOM 1654 O O . ASP A 1 200 ? 22.097 -30.252 -28.333 1.00 67.75 200 ASP A O 1
ATOM 1658 N N . SER A 1 201 ? 20.268 -31.518 -28.159 1.00 61.44 201 SER A N 1
ATOM 1659 C CA . SER A 1 201 ? 20.427 -32.146 -29.483 1.00 61.44 201 SER A CA 1
ATOM 1660 C C . SER A 1 201 ? 20.219 -31.203 -30.674 1.00 61.44 201 SER A C 1
ATOM 1662 O O . SER A 1 201 ? 20.561 -31.561 -31.797 1.00 61.44 201 SER A O 1
ATOM 1664 N N . THR A 1 202 ? 19.655 -30.009 -30.456 1.00 55.41 202 THR A N 1
ATOM 1665 C CA . THR A 1 202 ? 19.465 -29.013 -31.525 1.00 55.41 202 THR A CA 1
ATOM 1666 C C . THR A 1 202 ? 20.681 -28.102 -31.731 1.00 55.41 202 THR A C 1
ATOM 1668 O O . THR A 1 202 ? 20.639 -27.249 -32.615 1.00 55.41 202 THR A O 1
ATOM 1671 N N . GLU A 1 203 ? 21.742 -28.245 -30.928 1.00 54.09 203 GLU A N 1
ATOM 1672 C CA . GLU A 1 203 ? 22.961 -27.421 -31.021 1.00 54.09 203 GLU A CA 1
ATOM 1673 C C . GLU A 1 203 ? 24.065 -28.050 -31.892 1.00 54.09 203 GLU A C 1
ATOM 1675 O O . GLU A 1 203 ? 24.963 -27.334 -32.327 1.00 54.09 203 GLU A O 1
ATOM 1680 N N . ASP A 1 204 ? 23.950 -29.335 -32.246 1.00 48.78 204 ASP A N 1
ATOM 1681 C CA . ASP A 1 204 ? 24.946 -30.061 -33.056 1.00 48.78 204 ASP A CA 1
ATOM 1682 C C . ASP A 1 204 ? 24.746 -29.940 -34.589 1.00 48.78 204 ASP A C 1
ATOM 1684 O O . ASP A 1 204 ? 25.581 -30.419 -35.351 1.00 48.78 204 ASP A O 1
ATOM 1688 N N . ASP A 1 205 ? 23.688 -29.273 -35.071 1.00 47.34 205 ASP A N 1
ATOM 1689 C CA . ASP A 1 205 ? 23.358 -29.186 -36.512 1.00 47.34 205 ASP A CA 1
ATOM 1690 C C . ASP A 1 205 ? 23.761 -27.846 -37.182 1.00 47.34 205 ASP A C 1
ATOM 1692 O O . ASP A 1 205 ? 23.335 -27.552 -38.301 1.00 47.34 205 ASP A O 1
ATOM 1696 N N . THR A 1 206 ? 24.592 -27.012 -36.538 1.00 49.06 206 THR A N 1
ATOM 1697 C CA . THR A 1 206 ? 25.097 -25.744 -37.126 1.00 49.06 206 THR A CA 1
ATOM 1698 C C . THR A 1 206 ? 26.624 -25.607 -37.149 1.00 49.06 206 THR A C 1
ATOM 1700 O O . THR A 1 206 ? 27.156 -24.510 -36.999 1.00 49.06 206 THR A O 1
ATOM 1703 N N . GLU A 1 207 ? 27.340 -26.697 -37.414 1.00 49.28 207 GLU A N 1
ATOM 1704 C CA . GLU A 1 207 ? 28.704 -26.648 -37.958 1.00 49.28 207 GLU A CA 1
ATOM 1705 C C . GLU A 1 207 ? 28.801 -27.593 -39.160 1.00 49.28 207 GLU A C 1
ATOM 1707 O O . GLU A 1 207 ? 29.142 -28.756 -39.006 1.00 49.28 207 GLU A O 1
ATOM 1712 N N . ASP A 1 208 ? 28.409 -27.106 -40.338 1.00 48.44 208 ASP A N 1
ATOM 1713 C CA . ASP A 1 208 ? 29.038 -27.395 -41.638 1.00 48.44 208 ASP A CA 1
ATOM 1714 C C . ASP A 1 208 ? 28.123 -26.875 -42.756 1.00 48.44 208 ASP A C 1
ATOM 1716 O O . ASP A 1 208 ? 27.167 -27.531 -43.152 1.00 48.44 208 ASP A O 1
ATOM 1720 N N . ASP A 1 209 ? 28.423 -25.679 -43.262 1.00 41.84 209 ASP A N 1
ATOM 1721 C CA . ASP A 1 209 ? 28.220 -25.344 -44.674 1.00 41.84 209 ASP A CA 1
ATOM 1722 C C . ASP A 1 209 ? 29.153 -24.167 -45.034 1.00 41.84 209 ASP A C 1
ATOM 1724 O O . ASP A 1 209 ? 29.028 -23.064 -44.498 1.00 41.84 209 ASP A O 1
ATOM 1728 N N . ASP A 1 210 ? 30.123 -24.506 -45.892 1.00 40.81 210 ASP A N 1
ATOM 1729 C CA . ASP A 1 210 ? 31.144 -23.733 -46.636 1.00 40.81 210 ASP A CA 1
ATOM 1730 C C . ASP A 1 210 ? 31.074 -22.186 -46.686 1.00 40.81 210 ASP A C 1
ATOM 1732 O O . ASP A 1 210 ? 30.049 -21.604 -47.119 1.00 40.81 210 ASP A O 1
#

Secondary structure (DSSP, 8-state):
--SEEEEEEEEETTEEEEEEEEPHHHHHHHHHH--S-HHHHTTTB-TTSEEEEEEE--TTHHHHHHHHHHHHHHHHTSS-HHHIIIIIIEETTEEPPHHHHHHHHHHTS-HHHHHHHT--TT-------HHHHHHHHHHHHHHHHH----TT-----PBPPHHHHHHHHHHHHT-S-----S-GGG--HHHHHHHHHHHHTTSTTSS---

Sequence (210 aa):
MENVKFVRSIENGNEMNLYFK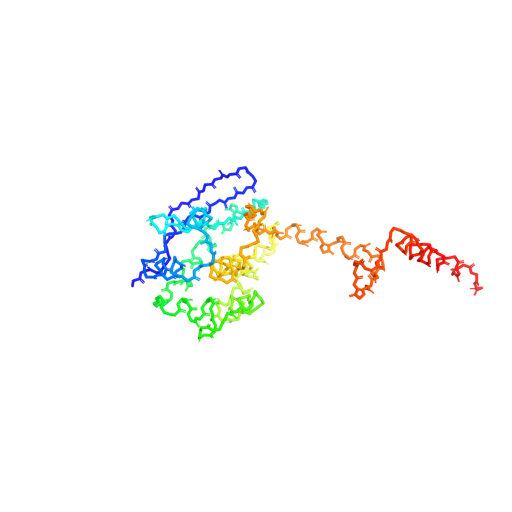ICDKLADFVRKNTCYTERGLSLYLDKHNEYCYIIRRSDNYEAIQKDLVETIERISNEKDDAYFYNHLITDNGYPRSPREIHALMRTEYGLADIDEAENDEESDNKDLDIEWWTAHFFIQFGNLLFDKVDVGNDMIHTAASKSEITSLLDMIKSIDKIVIVDDVRKYGPEDIKKLQEELDSTEDDTEDDD

pLDDT: mean 78.43, std 17.57, range [37.5, 97.94]

Foldseek 3Di:
DQQKAWDDWDDDPQKIKTWIQGDPVLLVVLVVQFLDDPVLVCVAANPRRIGIDMEGDDPCCVVCVVVLNVLLRCVRRVDDPQCNCCPQQHVNPHGDDLVRNLVCLCPVVVQVVVLVVVVDPPDPDDRDRSSNSSSSRSVVSNCSRDPNPPPPDSDDPYDDDPVNVVVVVVVVVPDPDDDDDPDPVVDDPVNVVVVVVVVVVVVPPPPDDD